Protein 1N3L (pdb70)

B-factor: mean 30.79, std 14.68, range [14.12, 102.61]

CATH classification: 3.40.50.620 (+1 more: 1.10.240.10)

Nearest PDB structures (foldseek):
  1n3l-assembly1_A-2  TM=1.003E+00  e=4.420E-60  Homo sapiens
  5thl-assembly1_A-2  TM=1.001E+00  e=3.639E-56  Homo sapiens
  4q93-assembly1_A-2  TM=9.976E-01  e=4.440E-55  Homo sapiens
  7rou-assembly1_A-2  TM=9.726E-01  e=2.120E-54  Homo sapiens
  2dlc-assembly1_X-2  TM=9.025E-01  e=1.027E-38  Saccharomyces cerevisiae

Structure (mmCIF, N/CA/C/O backbone):
data_1N3L
#
_entry.id   1N3L
#
_cell.length_a   74.595
_cell.length_b   162.392
_cell.length_c   35.603
_cell.angle_alpha   90.00
_cell.angle_beta   90.00
_cell.angle_gamma   90.00
#
_symmetry.space_group_name_H-M   'P 21 21 2'
#
loop_
_entity.id
_entity.type
_entity.pdbx_description
1 polymer 'tyrosyl-tRNA synthetase'
2 non-polymer 'SULFATE ION'
3 non-polymer GLYCEROL
4 water water
#
loop_
_atom_site.group_PDB
_atom_site.id
_atom_site.type_symbol
_atom_site.label_atom_id
_atom_site.label_alt_id
_atom_site.label_comp_id
_atom_site.label_asym_id
_atom_site.label_entity_id
_atom_si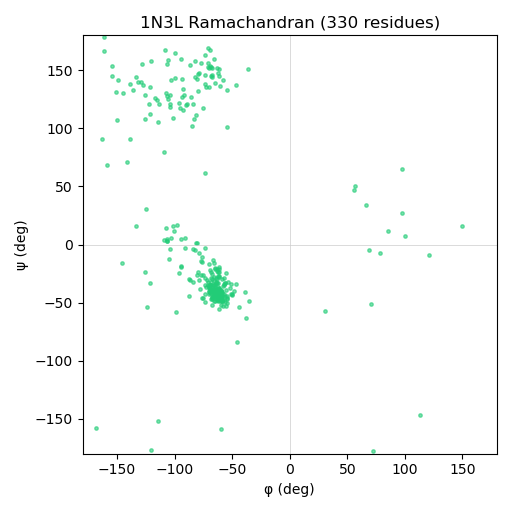te.label_seq_id
_atom_site.pdbx_PDB_ins_code
_atom_site.Cartn_x
_atom_site.Cartn_y
_atom_site.Cartn_z
_atom_site.occupancy
_atom_site.B_iso_or_equiv
_atom_site.auth_seq_id
_atom_site.auth_comp_id
_atom_site.auth_asym_id
_atom_site.auth_atom_id
_atom_site.pdbx_PDB_model_num
ATOM 1 N N . ALA A 1 4 ? 68.858 44.330 10.891 0.00 66.64 4 ALA A N 1
ATOM 2 C CA . ALA A 1 4 ? 68.295 43.735 12.096 1.00 65.96 4 ALA A CA 1
ATOM 3 C C . ALA A 1 4 ? 67.538 42.443 11.771 1.00 62.64 4 ALA A C 1
ATOM 4 O O . ALA A 1 4 ? 67.176 42.260 10.596 1.00 77.92 4 ALA A O 1
ATOM 6 N N . PRO A 1 5 ? 67.309 41.593 12.766 1.00 56.82 5 PRO A N 1
ATOM 7 C CA . PRO A 1 5 ? 67.685 41.872 14.148 1.00 49.61 5 PRO A CA 1
ATOM 8 C C . PRO A 1 5 ? 69.165 41.634 14.460 1.00 39.40 5 PRO A C 1
ATOM 9 O O . PRO A 1 5 ? 69.849 40.773 13.916 1.00 36.63 5 PRO A O 1
ATOM 13 N N . SER A 1 6 ? 69.610 42.490 15.364 1.00 31.06 6 SER A N 1
ATOM 14 C CA . SER A 1 6 ? 71.002 42.413 15.794 1.00 26.63 6 SER A CA 1
ATOM 15 C C . SER A 1 6 ? 71.327 41.211 16.654 1.00 22.79 6 SER A C 1
ATOM 16 O O . SER A 1 6 ? 70.420 40.497 17.091 1.00 23.47 6 SER A O 1
ATOM 19 N N . PRO A 1 7 ? 72.608 40.953 16.906 1.00 22.86 7 PRO A N 1
ATOM 20 C CA . PRO A 1 7 ? 72.974 39.831 17.799 1.00 21.01 7 PRO A CA 1
ATOM 21 C C . PRO A 1 7 ? 72.351 39.972 19.173 1.00 19.47 7 PRO A C 1
ATOM 22 O O . PRO A 1 7 ? 71.942 38.979 19.773 1.00 20.25 7 PRO A O 1
ATOM 26 N N . GLU A 1 8 ? 72.219 41.184 19.707 1.00 20.36 8 GLU A N 1
ATOM 27 C CA . GLU A 1 8 ? 71.606 41.426 21.035 1.00 21.09 8 GLU A CA 1
ATOM 28 C C . GLU A 1 8 ? 70.109 41.110 20.981 1.00 20.05 8 GLU A C 1
ATOM 29 O O . GLU A 1 8 ? 69.575 40.491 21.923 1.00 21.00 8 GLU A O 1
ATOM 35 N N . GLU A 1 9 ? 69.443 41.515 19.916 1.00 21.98 9 GLU A N 1
ATOM 36 C CA . GLU A 1 9 ? 68.030 41.168 19.746 1.00 21.90 9 GLU A CA 1
ATOM 37 C C . GLU A 1 9 ? 67.835 39.686 19.592 1.00 20.62 9 GLU A C 1
ATOM 38 O O . GLU A 1 9 ? 66.879 39.103 20.187 1.00 21.84 9 GLU A O 1
ATOM 44 N N . LYS A 1 10 ? 68.671 38.994 18.803 1.00 19.77 10 LYS A N 1
ATOM 45 C CA . LYS A 1 10 ? 68.556 37.538 18.717 1.00 19.66 10 LYS A CA 1
ATOM 46 C C . LYS A 1 10 ? 68.769 36.893 20.099 1.00 18.34 10 LYS A C 1
ATOM 47 O O . LYS A 1 10 ? 68.021 35.984 20.433 1.00 17.64 10 LYS A O 1
ATOM 53 N N . LEU A 1 11 ? 69.760 37.340 20.842 1.00 18.09 11 LEU A N 1
ATOM 54 C CA . LEU A 1 11 ? 70.034 36.762 22.145 1.00 17.83 11 LEU A CA 1
ATOM 55 C C . LEU A 1 11 ? 68.820 36.943 23.055 1.00 16.99 11 LEU A C 1
ATOM 56 O O . LEU A 1 11 ? 68.460 35.994 23.766 1.00 17.44 11 LEU A O 1
ATOM 61 N N . HIS A 1 12 ? 68.208 38.110 22.995 1.00 18.02 12 HIS A N 1
ATOM 62 C CA . HIS A 1 12 ? 67.032 38.313 23.837 1.00 18.69 12 HIS A CA 1
ATOM 63 C C . HIS A 1 12 ? 65.893 37.403 23.463 1.00 17.54 12 HIS A C 1
ATOM 64 O O . HIS A 1 12 ? 65.242 36.805 24.331 1.00 18.28 12 HIS A O 1
ATOM 71 N N . LEU A 1 13 ? 65.599 37.240 22.162 1.00 18.09 13 LEU A N 1
ATOM 72 C CA . LEU A 1 13 ? 64.524 36.356 21.759 1.00 17.54 13 LEU A CA 1
ATOM 73 C C . LEU A 1 13 ? 64.866 34.913 22.125 1.00 17.03 13 LEU A C 1
ATOM 74 O O . LEU A 1 13 ? 63.975 34.155 22.586 1.00 17.74 13 LEU A O 1
ATOM 79 N N . ILE A 1 14 ? 66.083 34.452 21.927 1.00 16.62 14 ILE A N 1
ATOM 80 C CA . ILE A 1 14 ? 66.482 33.068 22.226 1.00 16.26 14 ILE A CA 1
ATOM 81 C C . ILE A 1 14 ? 66.346 32.805 23.707 1.00 16.55 14 ILE A C 1
ATOM 82 O O . ILE A 1 14 ? 65.834 31.741 24.099 1.00 17.68 14 ILE A O 1
ATOM 87 N N . THR A 1 15 ? 66.740 33.767 24.550 1.00 16.1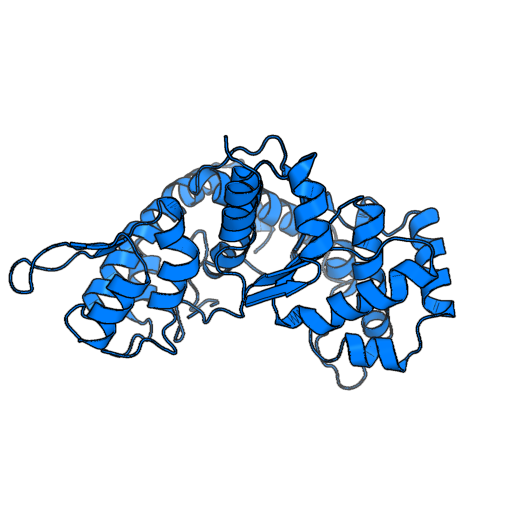0 15 THR A N 1
ATOM 88 C CA . THR A 1 15 ? 66.847 33.447 25.962 1.00 16.53 15 THR A CA 1
ATOM 89 C C . THR A 1 15 ? 65.730 33.979 26.855 1.00 16.05 15 THR A C 1
ATOM 90 O O . THR A 1 15 ? 65.684 33.616 28.042 1.00 16.81 15 THR A O 1
ATOM 94 N N . ARG A 1 16 ? 64.792 34.762 26.287 1.00 16.59 16 ARG A N 1
ATOM 95 C CA . ARG A 1 16 ? 63.704 35.289 27.135 1.00 16.55 16 ARG A CA 1
ATOM 96 C C . ARG A 1 16 ? 62.912 34.101 27.717 1.00 15.72 16 ARG A C 1
ATOM 97 O O . ARG A 1 16 ? 62.672 33.091 27.052 1.00 16.44 16 ARG A O 1
ATOM 105 N N . ASN A 1 17 ? 62.452 34.288 28.951 1.00 16.75 17 ASN A N 1
ATOM 106 C CA . ASN A 1 17 ? 61.647 33.349 29.711 1.00 16.53 17 ASN A CA 1
ATOM 107 C C . ASN A 1 17 ? 62.382 32.075 30.145 1.00 16.65 17 ASN A C 1
ATOM 108 O O . ASN A 1 17 ? 61.776 31.278 30.878 1.00 19.07 17 ASN A O 1
ATOM 113 N N . LEU A 1 18 ? 63.629 31.859 29.736 1.00 15.85 18 LEU A N 1
ATOM 114 C CA . LEU A 1 18 ? 64.339 30.657 30.209 1.00 15.32 18 LEU A CA 1
ATOM 115 C C . LEU A 1 18 ? 64.659 30.784 31.685 1.00 14.75 18 LEU A C 1
ATOM 116 O O . LEU A 1 18 ? 64.854 31.869 32.249 1.00 17.26 18 LEU A O 1
ATOM 121 N N . GLN A 1 19 ? 64.747 29.640 32.377 1.00 15.70 19 GLN A N 1
ATOM 122 C CA . GLN A 1 19 ? 65.242 29.642 33.742 1.00 15.35 19 GLN A CA 1
ATOM 123 C C . GLN A 1 19 ? 66.750 29.745 33.786 1.00 16.92 19 GLN A C 1
ATOM 124 O O . GLN A 1 19 ? 67.291 30.416 34.672 1.00 17.42 19 GLN A O 1
ATOM 130 N N . GLU A 1 20 ? 67.494 29.092 32.867 1.00 15.90 20 GLU A N 1
ATOM 131 C CA . GLU A 1 20 ? 68.929 29.112 32.911 1.00 15.60 20 GLU A CA 1
ATOM 132 C C . GLU A 1 20 ? 69.527 28.882 31.547 1.00 15.44 20 GLU A C 1
ATOM 133 O O . GLU A 1 20 ? 69.005 28.140 30.727 1.00 17.17 20 GLU A O 1
ATOM 139 N N . VAL A 1 21 ? 70.656 29.574 31.339 1.00 15.84 21 VAL A N 1
ATOM 140 C CA . VAL A 1 21 ? 71.478 29.433 30.158 1.00 15.38 21 VAL A CA 1
ATOM 141 C C . VAL A 1 21 ? 72.843 28.908 30.582 1.00 15.26 21 VAL A C 1
ATOM 142 O O . VAL A 1 21 ? 73.505 29.553 31.433 1.00 17.16 21 VAL A O 1
ATOM 146 N N . LEU A 1 22 ? 73.343 27.841 30.032 1.00 15.80 22 LEU A N 1
ATOM 147 C CA . LEU A 1 22 ? 74.712 27.350 30.138 1.00 16.30 22 LEU A CA 1
ATOM 148 C C . LEU A 1 22 ? 75.419 27.619 28.811 1.00 15.40 22 LEU A C 1
ATOM 149 O O . LEU A 1 22 ? 74.871 27.260 27.741 1.00 16.91 22 LEU A O 1
ATOM 154 N N . GLY A 1 23 ? 76.577 28.266 28.822 1.00 16.12 23 GLY A N 1
ATOM 155 C CA . GLY A 1 23 ? 77.310 28.527 27.608 1.00 16.43 23 GLY A CA 1
ATOM 156 C C . GLY A 1 23 ? 77.119 29.898 27.016 1.00 16.83 23 GLY A C 1
ATOM 157 O O . GLY A 1 23 ? 77.283 30.075 25.803 1.00 17.21 23 GLY A O 1
ATOM 158 N N . GLU A 1 24 ? 76.789 30.934 27.828 1.00 17.49 24 GLU A N 1
ATOM 159 C CA . GLU A 1 24 ? 76.646 32.275 27.278 1.00 17.71 24 GLU A CA 1
ATOM 160 C C . GLU A 1 24 ? 77.820 32.785 26.441 1.00 17.35 24 GLU A C 1
ATOM 161 O O . GLU A 1 24 ? 77.644 33.436 25.420 1.00 17.66 24 GLU A O 1
ATOM 167 N N . GLU A 1 25 ? 79.064 32.418 26.883 1.00 17.63 25 GLU A N 1
ATOM 168 C CA . GLU A 1 25 ? 80.211 32.912 26.111 1.00 18.97 25 GLU A CA 1
ATOM 169 C C . GLU A 1 25 ? 80.162 32.411 24.673 1.00 18.13 25 GLU A C 1
ATOM 170 O O . GLU A 1 25 ? 80.289 33.225 23.749 1.00 18.28 25 GLU A O 1
ATOM 176 N N . LYS A 1 26 ? 79.952 31.124 24.464 1.00 17.27 26 LYS A N 1
ATOM 177 C CA . LYS A 1 26 ? 79.934 30.563 23.107 1.00 16.14 26 LYS A CA 1
ATOM 178 C C . LYS A 1 26 ? 78.708 31.042 22.344 1.00 16.35 26 LYS A C 1
ATOM 179 O O . LYS A 1 26 ? 78.771 31.342 21.152 1.00 17.76 26 LYS A O 1
ATOM 185 N N . LEU A 1 27 ? 77.556 31.158 23.047 1.00 16.88 27 LEU A N 1
ATOM 186 C CA . LEU A 1 27 ? 76.341 31.645 22.424 1.00 17.07 27 LEU A CA 1
ATOM 187 C C . LEU A 1 27 ? 76.571 33.029 21.820 1.00 16.49 27 LEU A C 1
ATOM 188 O O . LEU A 1 27 ? 76.228 33.267 20.668 1.00 16.83 27 LEU A O 1
ATOM 193 N N . LYS A 1 28 ? 77.166 33.962 22.544 1.00 16.74 28 LYS A N 1
ATOM 194 C CA . LYS A 1 28 ? 77.469 35.310 22.020 1.00 18.06 28 LYS A CA 1
ATOM 195 C C . LYS A 1 28 ? 78.505 35.238 20.907 1.00 18.14 28 LYS A C 1
ATOM 196 O O . LYS A 1 28 ? 78.336 35.981 19.897 1.00 19.34 28 LYS A O 1
ATOM 202 N N . GLU A 1 29 ? 79.510 34.382 20.981 1.00 17.72 29 GLU A N 1
ATOM 203 C CA . GLU A 1 29 ? 80.491 34.285 19.904 1.00 18.73 29 GLU A CA 1
ATOM 204 C C . GLU A 1 29 ? 79.797 33.850 18.618 1.00 17.86 29 GLU A C 1
ATOM 205 O O . GLU A 1 29 ? 80.067 34.378 17.521 1.00 20.67 29 GLU A O 1
ATOM 211 N N . ILE A 1 30 ? 78.889 32.876 18.712 1.00 16.85 30 ILE A N 1
ATOM 212 C CA . ILE A 1 30 ? 78.186 32.415 17.488 1.00 17.22 30 ILE A CA 1
ATOM 213 C C . ILE A 1 30 ? 77.316 33.510 16.898 1.00 17.08 30 ILE A C 1
ATOM 214 O O . ILE A 1 30 ? 77.307 33.772 15.690 1.00 18.28 30 ILE A O 1
ATOM 219 N N . LEU A 1 31 ? 76.546 34.227 17.726 1.00 17.64 31 LEU A N 1
ATOM 220 C CA . LEU A 1 31 ? 75.582 35.190 17.232 1.00 17.97 31 LEU A CA 1
ATOM 221 C C . LEU A 1 31 ? 76.270 36.411 16.632 1.00 18.73 31 LEU A C 1
ATOM 222 O O . LEU A 1 31 ? 75.542 37.105 15.867 1.00 22.01 31 LEU A O 1
ATOM 227 N N . LYS A 1 32 ? 77.559 36.641 16.922 1.00 19.49 32 LYS A N 1
ATOM 228 C CA . LYS A 1 32 ? 78.338 37.727 16.250 1.00 22.77 32 LYS A CA 1
ATOM 229 C C . LYS A 1 32 ? 78.551 37.352 14.785 1.00 20.21 32 LYS A C 1
ATOM 230 O O . LYS A 1 32 ? 78.850 38.229 13.976 1.00 25.07 32 LYS A O 1
ATOM 236 N N . GLU A 1 33 ? 78.466 36.080 14.399 1.00 19.29 33 GLU A N 1
ATOM 237 C CA . GLU A 1 33 ? 78.875 35.655 13.067 1.00 18.87 33 GLU A CA 1
ATOM 238 C C . GLU A 1 33 ? 77.805 34.994 12.253 1.00 18.32 33 GLU A C 1
ATOM 239 O O . GLU A 1 33 ? 77.805 35.100 11.022 1.00 18.91 33 GLU A O 1
ATOM 245 N N . ARG A 1 34 ? 76.872 34.245 12.850 1.00 17.67 34 ARG A N 1
ATOM 246 C CA . ARG A 1 34 ? 76.029 33.336 12.055 1.00 17.99 34 ARG A CA 1
ATOM 247 C C . ARG A 1 34 ? 74.802 32.967 12.859 1.00 18.59 34 ARG A C 1
ATOM 248 O O . ARG A 1 34 ? 74.633 33.363 14.022 1.00 19.53 34 ARG A O 1
ATOM 256 N N . GLU A 1 35 ? 73.912 32.170 12.275 1.00 19.06 35 GLU A N 1
ATOM 257 C CA . GLU A 1 35 ? 72.735 31.697 12.973 1.00 18.91 35 GLU A CA 1
ATOM 258 C C . GLU A 1 35 ? 73.072 30.508 13.878 1.00 17.19 35 GLU A C 1
ATOM 259 O O . GLU A 1 35 ? 73.914 29.687 13.599 1.00 20.11 35 GLU A O 1
ATOM 265 N N . LEU A 1 36 ? 72.410 30.503 15.037 1.00 18.16 36 LEU A N 1
ATOM 266 C CA . LEU A 1 36 ? 72.515 29.411 15.988 1.00 17.44 36 LEU A CA 1
ATOM 267 C C . LEU A 1 36 ? 71.764 28.179 15.492 1.00 15.74 36 LEU A C 1
ATOM 268 O O . LEU A 1 36 ? 70.662 28.304 14.952 1.00 18.36 36 LEU A O 1
ATOM 273 N N . LYS A 1 37 ? 72.394 27.012 15.686 1.00 16.23 37 LYS A N 1
ATOM 274 C CA . LYS A 1 37 ? 71.750 25.716 15.373 1.00 16.88 37 LYS A CA 1
ATOM 275 C C . LYS A 1 37 ? 71.371 25.081 16.716 1.00 15.81 37 LYS A C 1
ATOM 276 O O . LYS A 1 37 ? 72.216 24.901 17.597 1.00 15.88 37 LYS A O 1
ATOM 282 N N . ILE A 1 38 ? 70.084 24.739 16.844 1.00 15.64 38 ILE A N 1
ATOM 283 C CA . ILE A 1 38 ? 69.560 24.229 18.140 1.00 15.91 38 ILE A CA 1
ATOM 284 C C . ILE A 1 38 ? 68.715 22.995 17.927 1.00 15.36 38 ILE A C 1
ATOM 285 O O . ILE A 1 38 ? 67.998 22.938 16.908 1.00 17.46 38 ILE A O 1
ATOM 294 N N . TYR A 1 39 ? 68.768 22.031 18.846 1.00 16.22 39 TYR A N 1
ATOM 295 C CA . TYR A 1 39 ? 67.754 20.979 18.786 1.00 17.19 39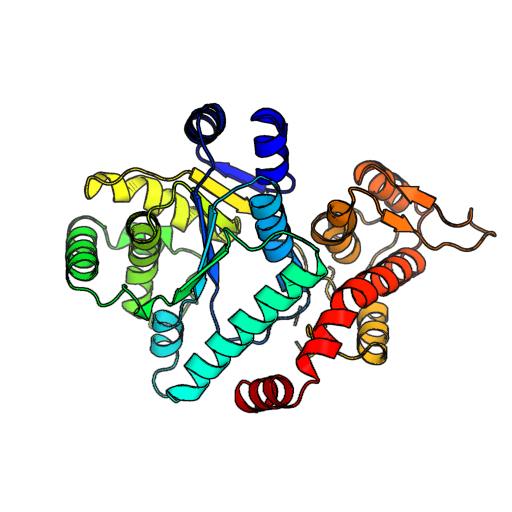 TYR A CA 1
ATOM 296 C C . TYR A 1 39 ? 66.945 20.913 20.068 1.00 16.08 39 TYR A C 1
ATOM 297 O O . TYR A 1 39 ? 67.413 21.289 21.169 1.00 16.09 39 TYR A O 1
ATOM 306 N N . TRP A 1 40 ? 65.754 20.337 19.892 1.00 15.85 40 TRP A N 1
ATOM 307 C CA . TRP A 1 40 ? 64.906 20.001 21.018 1.00 15.13 40 TRP A CA 1
ATOM 308 C C . TRP A 1 40 ? 64.330 18.594 20.811 1.00 15.02 40 TRP A C 1
ATOM 309 O O . TRP A 1 40 ? 63.889 18.316 19.671 1.00 16.46 40 TRP A O 1
ATOM 320 N N . GLY A 1 41 ? 64.386 17.745 21.835 1.00 15.91 41 GLY A N 1
ATOM 321 C CA . GLY A 1 41 ? 63.836 16.379 21.701 1.00 17.28 41 GLY A CA 1
ATOM 322 C C . GLY A 1 41 ? 62.473 16.306 22.312 1.00 16.86 41 GLY A C 1
ATOM 323 O O . GLY A 1 41 ? 62.179 16.887 23.369 1.00 18.94 41 GLY A O 1
ATOM 324 N N . THR A 1 42 ? 61.599 15.514 21.667 1.00 17.34 42 THR A N 1
ATOM 325 C CA . THR A 1 42 ? 60.280 15.204 22.228 1.00 17.88 42 THR A CA 1
ATOM 326 C C . THR A 1 42 ? 60.079 13.703 22.196 1.00 19.69 42 THR A C 1
ATOM 327 O O . THR A 1 42 ? 60.392 13.023 21.239 1.00 19.35 42 THR A O 1
ATOM 331 N N . ALA A 1 43 ? 59.487 13.190 23.252 1.00 25.46 43 ALA A N 1
ATOM 332 C CA . ALA A 1 43 ? 58.841 11.882 23.224 1.00 27.29 43 ALA A CA 1
ATOM 333 C C . ALA A 1 43 ? 57.623 11.926 22.281 1.00 30.88 43 ALA A C 1
ATOM 334 O O . ALA A 1 43 ? 57.026 13.001 21.954 1.00 27.99 43 ALA A O 1
ATOM 336 N N . THR A 1 44 ? 57.223 10.724 21.856 1.00 31.64 44 THR A N 1
ATOM 337 C CA . THR A 1 44 ? 56.028 10.623 20.995 1.00 30.12 44 THR A CA 1
ATOM 338 C C . THR A 1 44 ? 54.991 9.684 21.571 1.00 32.28 44 THR A C 1
ATOM 339 O O . THR A 1 44 ? 54.237 9.107 20.785 1.00 38.98 44 THR A O 1
ATOM 343 N N . THR A 1 45 ? 54.932 9.582 22.908 1.00 37.20 45 THR A N 1
ATOM 344 C CA . THR A 1 45 ? 53.973 8.594 23.451 1.00 40.39 45 THR A CA 1
ATOM 345 C C . THR A 1 45 ? 52.668 9.210 23.895 1.00 43.32 45 THR A C 1
ATOM 346 O O . THR A 1 45 ? 51.596 8.847 23.398 1.00 51.60 45 THR A O 1
ATOM 350 N N . GLY A 1 46 ? 52.595 10.154 24.811 1.00 45.11 46 GLY A N 1
ATOM 351 C CA . GLY A 1 46 ? 51.327 10.660 25.282 1.00 45.57 46 GLY A CA 1
ATOM 352 C C . GLY A 1 46 ? 50.468 11.281 24.187 1.00 44.32 46 GLY A C 1
ATOM 353 O O . GLY A 1 46 ? 50.624 10.912 23.027 1.00 38.94 46 GLY A O 1
ATOM 354 N N . LYS A 1 47 ? 49.540 12.125 24.528 1.00 43.08 47 LYS A N 1
ATOM 355 C CA . LYS A 1 47 ? 48.616 12.916 23.737 1.00 35.60 47 LYS A CA 1
ATOM 356 C C . LYS A 1 47 ? 48.767 14.365 24.159 1.00 30.10 47 LYS A C 1
ATOM 357 O O . LYS A 1 47 ? 48.456 14.739 25.280 1.00 29.91 47 LYS A O 1
ATOM 363 N N . PRO A 1 48 ? 49.357 15.222 23.333 1.00 28.37 48 PRO A N 1
ATOM 364 C CA . PRO A 1 48 ? 49.711 16.539 23.875 1.00 25.67 48 PRO A CA 1
ATOM 365 C C . PRO A 1 48 ? 48.492 17.381 24.196 1.00 22.47 48 PRO A C 1
ATOM 366 O O . PRO A 1 48 ? 47.442 17.381 23.551 1.00 25.57 48 PRO A O 1
ATOM 370 N N . HIS A 1 49 ? 48.705 18.122 25.268 1.00 20.22 49 HIS A N 1
ATOM 371 C CA . HIS A 1 49 ? 47.675 19.038 25.784 1.00 19.73 49 HIS A CA 1
ATOM 372 C C . HIS A 1 49 ? 48.269 20.437 25.773 1.00 18.69 49 HIS A C 1
ATOM 373 O O . HIS A 1 49 ? 49.369 20.661 25.235 1.00 18.92 49 HIS A O 1
ATOM 380 N N . VAL A 1 50 ? 47.525 21.438 26.274 1.00 18.90 50 VAL A N 1
ATOM 381 C CA . VAL A 1 50 ? 47.964 22.823 26.015 1.00 18.88 50 VAL A CA 1
ATOM 382 C C . VAL A 1 50 ? 49.287 23.168 26.662 1.00 17.36 50 VAL A C 1
ATOM 383 O O . VAL A 1 50 ? 49.942 24.115 26.166 1.00 17.06 50 VAL A O 1
ATOM 387 N N . ALA A 1 51 ? 49.741 22.429 27.687 1.00 17.51 51 ALA A N 1
ATOM 388 C CA . ALA A 1 51 ? 51.085 22.658 28.195 1.00 18.33 51 ALA A CA 1
ATOM 389 C C . ALA A 1 51 ? 52.152 22.553 27.146 1.00 16.17 51 ALA A C 1
ATOM 390 O O . ALA A 1 51 ? 53.242 23.088 27.337 1.00 18.29 51 ALA A O 1
ATOM 392 N N . TYR A 1 52 ? 51.897 21.820 26.058 1.00 16.05 52 TYR A N 1
ATOM 393 C CA . TYR A 1 52 ? 52.916 21.646 25.019 1.00 17.00 52 TYR A CA 1
ATOM 394 C C . TYR A 1 52 ? 53.239 22.983 24.355 1.00 16.67 52 TYR A C 1
ATOM 395 O O . TYR A 1 52 ? 54.258 23.134 23.704 1.00 17.17 52 TYR A O 1
ATOM 404 N N . PHE A 1 53 ? 52.310 23.983 24.452 1.00 15.45 53 PHE A N 1
ATOM 405 C CA . PHE A 1 53 ? 52.636 25.300 23.987 1.00 16.05 53 PHE A CA 1
ATOM 406 C C . PHE A 1 53 ? 53.809 25.937 24.733 1.00 15.71 53 PHE A C 1
ATOM 407 O O . PHE A 1 53 ? 54.386 26.882 24.153 1.00 16.57 53 PHE A O 1
ATOM 415 N N . VAL A 1 54 ? 54.160 25.492 25.949 1.00 16.04 54 VAL A N 1
ATOM 416 C CA . VAL A 1 54 ? 55.309 26.144 26.631 1.00 17.02 54 VAL A CA 1
ATOM 417 C C . VAL A 1 54 ? 56.626 25.867 25.921 1.00 17.18 54 VAL A C 1
ATOM 418 O O . VAL A 1 54 ? 57.279 26.828 25.548 1.00 18.20 54 VAL A O 1
ATOM 422 N N . PRO A 1 55 ? 57.023 24.621 25.621 1.00 16.71 55 PRO A N 1
ATOM 423 C CA . PRO A 1 55 ? 58.250 24.479 24.794 1.00 17.45 55 PRO A CA 1
ATOM 424 C C . PRO A 1 55 ? 58.031 25.029 23.399 1.00 16.84 55 PRO A C 1
ATOM 425 O O . PRO A 1 55 ? 58.951 25.602 22.806 1.00 16.48 55 PRO A O 1
ATOM 429 N N . MET A 1 56 ? 56.802 24.892 22.825 1.00 16.55 56 MET A N 1
ATOM 430 C CA . MET A 1 56 ? 56.593 25.384 21.450 1.00 17.61 56 MET A CA 1
ATOM 431 C C . MET A 1 56 ? 56.778 26.868 21.343 1.00 16.17 56 MET A C 1
ATOM 432 O O . MET A 1 56 ? 57.202 27.351 20.268 1.00 16.54 56 MET A O 1
ATOM 437 N N . SER A 1 57 ? 56.494 27.615 22.410 1.00 15.79 57 SER A N 1
ATOM 438 C CA . SER A 1 57 ? 56.698 29.066 22.361 1.00 16.87 57 SER A CA 1
ATOM 439 C C . SER A 1 57 ? 58.172 29.425 22.243 1.00 16.09 57 SER A C 1
ATOM 440 O O . SER A 1 57 ? 58.542 30.398 21.598 1.00 16.26 57 SER A O 1
ATOM 443 N N . LYS A 1 58 ? 59.048 28.627 22.888 1.00 15.04 58 LYS A N 1
ATOM 444 C CA . LYS A 1 58 ? 60.498 28.853 22.706 1.00 15.42 58 LYS A CA 1
ATOM 445 C C . LYS A 1 58 ? 60.963 28.406 21.342 1.00 15.15 58 LYS A C 1
ATOM 446 O O . LYS A 1 58 ? 61.771 29.124 20.765 1.00 15.63 58 LYS A O 1
ATOM 452 N N . ILE A 1 59 ? 60.401 27.296 20.806 1.00 15.40 59 ILE A N 1
ATOM 453 C CA . ILE A 1 59 ? 60.778 26.891 19.442 1.00 16.02 59 ILE A CA 1
ATOM 454 C C . ILE A 1 59 ? 60.404 28.018 18.504 1.00 15.75 59 ILE A C 1
ATOM 455 O O . ILE A 1 59 ? 61.157 28.385 17.589 1.00 17.01 59 ILE A O 1
ATOM 460 N N . ALA A 1 60 ? 59.223 28.655 18.717 1.00 15.56 60 ALA A N 1
ATOM 461 C CA . ALA A 1 60 ? 58.814 29.775 17.860 1.00 16.43 60 ALA A CA 1
ATOM 462 C C . ALA A 1 60 ? 59.791 30.943 17.998 1.00 16.50 60 ALA A C 1
ATOM 463 O O . ALA A 1 60 ? 60.187 31.544 16.986 1.00 16.67 60 ALA A O 1
ATOM 465 N N . ASP A 1 61 ? 60.216 31.264 19.212 1.00 15.94 61 ASP A N 1
ATOM 466 C CA . ASP A 1 61 ? 61.231 32.309 19.405 1.00 16.59 61 ASP A CA 1
ATOM 467 C C . ASP A 1 61 ? 62.512 32.020 18.662 1.00 16.09 61 ASP A C 1
ATOM 468 O O . ASP A 1 61 ? 63.114 32.940 18.046 1.00 17.63 61 ASP A O 1
ATOM 473 N N . PHE A 1 62 ? 62.964 30.756 18.738 1.00 15.03 62 PHE A N 1
ATOM 474 C CA . PHE A 1 62 ? 64.215 30.425 18.044 1.00 15.55 62 PHE A CA 1
ATOM 475 C C . PHE A 1 62 ? 64.054 30.646 16.543 1.00 14.99 62 PHE A C 1
ATOM 476 O O . PHE A 1 62 ? 64.949 31.178 15.882 1.00 16.01 62 PHE A O 1
ATOM 484 N N . LEU A 1 63 ? 62.914 30.201 15.984 1.00 15.29 63 LEU A N 1
ATOM 485 C CA . LEU A 1 63 ? 62.695 30.373 14.544 1.00 15.99 63 LEU A CA 1
ATOM 486 C C . LEU A 1 63 ? 62.601 31.826 14.162 1.00 16.90 63 LEU A C 1
ATOM 487 O O . LEU A 1 63 ? 63.183 32.261 13.160 1.00 18.51 63 LEU A O 1
ATOM 492 N N . LYS A 1 64 ? 61.959 32.641 14.977 1.00 17.90 64 LYS A N 1
ATOM 493 C CA . LYS A 1 64 ? 61.825 34.062 14.700 1.00 20.13 64 LYS A CA 1
ATOM 494 C C . LYS A 1 64 ? 63.179 34.791 14.772 1.00 19.60 64 LYS A C 1
ATOM 495 O O . LYS A 1 64 ? 63.400 35.750 14.061 1.00 23.01 64 LYS A O 1
ATOM 501 N N . ALA A 1 65 ? 64.076 34.271 15.620 1.00 19.20 65 ALA A N 1
ATOM 502 C CA . ALA A 1 65 ? 65.440 34.812 15.723 1.00 19.71 65 ALA A CA 1
ATOM 503 C C . ALA A 1 65 ? 66.313 34.393 14.554 1.00 20.76 65 ALA A C 1
ATOM 504 O O . ALA A 1 65 ? 67.437 34.873 14.441 1.00 28.13 65 ALA A O 1
ATOM 506 N N . GLY A 1 66 ? 65.907 33.472 13.719 1.00 18.86 66 GLY A N 1
ATOM 507 C CA . GLY A 1 66 ? 66.689 33.070 12.556 1.00 19.53 66 GLY A CA 1
ATOM 508 C C . GLY A 1 66 ? 67.441 31.789 12.798 1.00 17.68 66 GLY A C 1
ATOM 509 O O . GLY A 1 66 ? 68.228 31.387 11.947 1.00 18.73 66 GLY A O 1
ATOM 510 N N . CYS A 1 67 ? 67.206 31.109 13.934 1.00 16.20 67 CYS A N 1
ATOM 511 C CA . CYS A 1 67 ? 67.936 29.888 14.197 1.00 17.15 67 CYS A CA 1
ATOM 512 C C . CYS A 1 67 ? 67.511 28.750 13.289 1.00 17.17 67 CYS A C 1
ATOM 513 O O . CYS A 1 67 ? 66.393 28.720 12.771 1.00 17.92 67 CYS A O 1
ATOM 516 N N . GLU A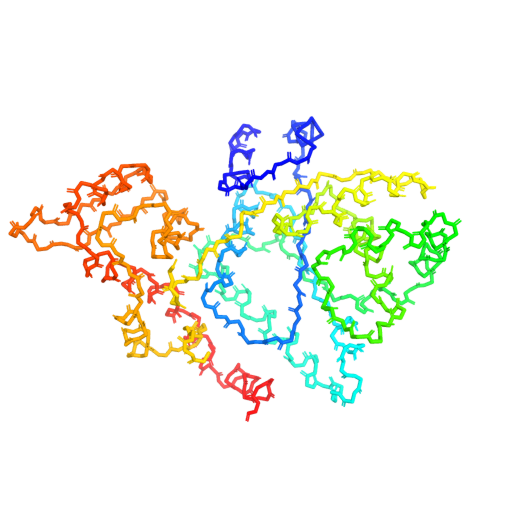 1 68 ? 68.445 27.821 13.146 1.00 17.33 68 GLU A N 1
ATOM 517 C CA . GLU A 1 68 ? 68.121 26.564 12.512 1.00 17.84 68 GLU A CA 1
ATOM 518 C C . GLU A 1 68 ? 67.668 25.628 13.623 1.00 16.81 68 GLU A C 1
ATOM 519 O O . GLU A 1 68 ? 68.454 25.399 14.548 1.00 20.11 68 GLU A O 1
ATOM 525 N N . VAL A 1 69 ? 66.456 25.117 13.594 1.00 16.88 69 VAL A N 1
ATOM 526 C CA . VAL A 1 69 ? 65.893 24.321 14.686 1.00 16.66 69 VAL A CA 1
ATOM 527 C C . VAL A 1 69 ? 65.635 22.909 14.224 1.00 15.98 69 VAL A C 1
ATOM 528 O O . VAL A 1 69 ? 64.886 22.717 13.243 1.00 17.65 69 VAL A O 1
ATOM 532 N N . THR A 1 70 ? 66.185 21.947 14.910 1.00 15.66 70 THR A N 1
ATOM 533 C CA . THR A 1 70 ? 65.856 20.541 14.659 1.00 15.88 70 THR A CA 1
ATOM 534 C C . THR A 1 70 ? 64.999 20.036 15.815 1.00 15.88 70 THR A C 1
ATOM 535 O O . THR A 1 70 ? 65.361 20.178 16.967 1.00 19.37 70 THR A O 1
ATOM 539 N N . ILE A 1 71 ? 63.868 19.390 15.499 1.00 16.75 71 ILE A N 1
ATOM 540 C CA . ILE A 1 71 ? 63.071 18.666 16.483 1.00 16.59 71 ILE A CA 1
ATOM 541 C C . ILE A 1 71 ? 63.322 17.180 16.279 1.00 15.42 71 ILE A C 1
ATOM 542 O O . ILE A 1 71 ? 63.119 16.678 15.176 1.00 17.50 71 ILE A O 1
ATOM 547 N N . LEU A 1 72 ? 63.817 16.564 17.335 1.00 16.26 72 LEU A N 1
ATOM 548 C CA . LEU A 1 72 ? 64.114 15.136 17.347 1.00 16.72 72 LEU A CA 1
ATOM 549 C C . LEU A 1 72 ? 62.934 14.354 17.947 1.00 16.40 72 LEU A C 1
ATOM 550 O O . LEU A 1 72 ? 62.588 14.607 19.084 1.00 19.69 72 LEU A O 1
ATOM 555 N N . PHE A 1 73 ? 62.312 13.477 17.168 1.00 16.85 73 PHE A N 1
ATOM 556 C CA . PHE A 1 73 ? 61.181 12.653 17.650 1.00 17.57 73 PHE A CA 1
ATOM 557 C C . PHE A 1 73 ? 61.809 11.375 18.141 1.00 18.49 73 PHE A C 1
ATOM 558 O O . PHE A 1 73 ? 62.407 10.646 17.319 1.00 20.36 73 PHE A O 1
ATOM 566 N N . ALA A 1 74 ? 61.719 11.081 19.429 1.00 20.47 74 ALA A N 1
ATOM 567 C CA . ALA A 1 74 ? 62.331 9.884 20.074 1.00 23.10 74 ALA A CA 1
ATOM 568 C C . ALA A 1 74 ? 61.637 8.576 19.775 1.00 24.91 74 ALA A C 1
ATOM 569 O O . ALA A 1 74 ? 61.128 7.884 20.711 1.00 28.11 74 ALA A O 1
ATOM 571 N N . ASP A 1 75 ? 61.579 8.175 18.528 1.00 26.38 75 ASP A N 1
ATOM 572 C CA . ASP A 1 75 ? 60.791 6.942 18.239 1.00 27.14 75 ASP A CA 1
ATOM 573 C C . ASP A 1 75 ? 61.441 5.662 18.672 1.00 27.36 75 ASP A C 1
ATOM 574 O O . ASP A 1 75 ? 60.700 4.670 18.947 1.00 31.64 75 ASP A O 1
ATOM 579 N N . LEU A 1 76 ? 62.774 5.643 18.698 1.00 27.36 76 LEU A N 1
ATOM 580 C CA . LEU A 1 76 ? 63.500 4.436 19.123 1.00 29.18 76 LEU A CA 1
ATOM 581 C C . LEU A 1 76 ? 63.208 4.257 20.599 1.00 29.05 76 LEU A C 1
ATOM 582 O O . LEU A 1 76 ? 62.854 3.206 21.087 1.00 30.15 76 LEU A O 1
ATOM 587 N N . HIS A 1 77 ? 63.327 5.355 21.358 1.00 28.89 77 HIS A N 1
ATOM 588 C CA . HIS A 1 77 ? 63.028 5.258 22.795 1.00 28.66 77 HIS A CA 1
ATOM 589 C C . HIS A 1 77 ? 61.591 4.820 23.010 1.00 31.61 77 HIS A C 1
ATOM 590 O O . HIS A 1 77 ? 61.193 4.086 23.890 1.00 32.48 77 HIS A O 1
ATOM 597 N N . ALA A 1 78 ? 60.656 5.354 22.219 1.00 32.84 78 ALA A N 1
ATOM 598 C CA . ALA A 1 78 ? 59.241 4.985 22.407 1.00 32.80 78 ALA A CA 1
ATOM 599 C C . ALA A 1 78 ? 59.014 3.498 22.213 1.00 34.04 78 ALA A C 1
ATOM 600 O O . ALA A 1 78 ? 58.254 2.851 22.964 1.00 37.48 78 ALA A O 1
ATOM 602 N N . TYR A 1 79 ? 59.628 2.914 21.198 1.00 31.37 79 TYR A N 1
ATOM 603 C CA . TYR A 1 79 ? 59.540 1.462 20.924 1.00 30.61 79 TYR A CA 1
ATOM 604 C C . TYR A 1 79 ? 60.138 0.642 22.053 1.00 34.06 79 TYR A C 1
ATOM 605 O O . TYR A 1 79 ? 59.533 -0.332 22.529 1.00 37.46 79 TYR A O 1
ATOM 614 N N . LEU A 1 80 ? 61.329 0.983 22.517 1.00 34.65 80 LEU A N 1
ATOM 615 C CA . LEU A 1 80 ? 61.931 0.282 23.620 1.00 34.78 80 LEU A CA 1
ATOM 616 C C . LEU A 1 80 ? 61.134 0.389 24.895 1.00 37.56 80 LEU A C 1
ATOM 617 O O . LEU A 1 80 ? 61.160 -0.624 25.622 1.00 55.66 80 LEU A O 1
ATOM 622 N N . ASP A 1 81 ? 60.430 1.443 25.234 1.00 41.40 81 ASP A N 1
ATOM 623 C CA . ASP A 1 81 ? 59.554 1.403 26.423 1.00 47.42 81 ASP A CA 1
ATOM 624 C C . ASP A 1 81 ? 58.216 0.746 26.182 1.00 45.43 81 ASP A C 1
ATOM 625 O O . ASP A 1 81 ? 57.373 0.664 27.083 1.00 51.99 81 ASP A O 1
ATOM 630 N N . ASN A 1 82 ? 57.960 0.252 24.975 1.00 49.96 82 ASN A N 1
ATOM 631 C CA . ASN A 1 82 ? 56.746 -0.563 24.798 1.00 56.17 82 ASN A CA 1
ATOM 632 C C . ASN A 1 82 ? 56.881 -1.449 23.563 1.00 51.49 82 ASN A C 1
ATOM 633 O O . ASN A 1 82 ? 56.185 -1.196 22.576 1.00 48.97 82 ASN A O 1
ATOM 638 N N . MET A 1 83 ? 57.770 -2.431 23.633 1.00 49.91 83 MET A N 1
ATOM 639 C CA . MET A 1 83 ? 58.089 -3.270 22.481 1.00 48.77 83 MET A CA 1
ATOM 640 C C . MET A 1 83 ? 56.889 -4.061 22.005 1.00 48.92 83 MET A C 1
ATOM 641 O O . MET A 1 83 ? 56.714 -4.531 20.874 1.00 52.60 83 MET A O 1
ATOM 646 N N . LYS A 1 84 ? 55.913 -4.281 22.909 0.65 49.36 84 LYS A N 1
ATOM 647 C CA . LYS A 1 84 ? 54.755 -4.972 22.323 0.65 53.68 84 LYS A CA 1
ATOM 648 C C . LYS A 1 84 ? 53.909 -3.933 21.594 0.65 59.24 84 LYS A C 1
ATOM 649 O O . LYS A 1 84 ? 53.200 -4.265 20.646 0.65 71.88 84 LYS A O 1
ATOM 655 N N . ALA A 1 85 ? 54.030 -2.691 22.057 0.65 59.88 85 ALA A N 1
ATOM 656 C CA . ALA A 1 85 ? 53.279 -1.596 21.458 0.65 59.41 85 ALA A CA 1
ATOM 657 C C . ALA A 1 85 ? 53.564 -1.580 19.951 0.65 63.33 85 ALA A C 1
ATOM 658 O O . ALA A 1 85 ? 54.608 -1.080 19.533 0.65 65.77 85 ALA A O 1
ATOM 660 N N . PRO A 1 86 ? 52.596 -2.123 19.233 0.65 61.35 86 PRO A N 1
ATOM 661 C CA . PRO A 1 86 ? 52.656 -2.425 17.806 0.65 65.86 86 PRO A CA 1
ATOM 662 C C . PRO A 1 86 ? 53.440 -1.380 17.014 0.65 69.21 86 PRO A C 1
ATOM 663 O O . PRO A 1 86 ? 53.496 -0.206 17.397 0.65 71.30 86 PRO A O 1
ATOM 667 N N . TRP A 1 87 ? 54.041 -1.853 15.924 0.65 76.18 87 TRP A N 1
ATOM 668 C CA . TRP A 1 87 ? 54.861 -1.018 15.062 0.65 72.86 87 TRP A CA 1
ATOM 669 C C . TRP A 1 87 ? 54.206 0.330 14.751 0.65 65.38 87 TRP A C 1
ATOM 670 O O . TRP A 1 87 ? 54.517 1.314 15.426 0.65 67.43 87 TRP A O 1
ATOM 672 N N . GLU A 1 88 ? 53.339 0.338 13.761 0.65 62.45 88 GLU A N 1
ATOM 673 C CA . GLU A 1 88 ? 52.628 1.436 13.152 0.65 63.96 88 GLU A CA 1
ATOM 674 C C . GLU A 1 88 ? 52.210 2.466 14.205 0.65 58.60 88 GLU A C 1
ATOM 675 O O . GLU A 1 88 ? 52.687 3.587 14.120 0.65 61.20 88 GLU A O 1
ATOM 681 N N . LEU A 1 89 ? 51.365 2.023 15.117 0.65 56.17 89 LEU A N 1
ATOM 682 C CA . LEU A 1 89 ? 50.851 2.820 16.209 0.65 49.98 89 LEU A CA 1
ATOM 683 C C . LEU A 1 89 ? 51.911 3.743 16.794 0.65 46.75 89 LEU A C 1
ATOM 684 O O . LEU A 1 89 ? 51.640 4.904 17.099 0.65 45.07 89 LEU A O 1
ATOM 689 N N . LEU A 1 90 ? 53.144 3.264 16.938 1.00 53.55 90 LEU A N 1
ATOM 690 C CA . LEU A 1 90 ? 54.230 4.136 17.414 1.00 53.02 90 LEU A CA 1
ATOM 691 C C . LEU A 1 90 ? 54.544 5.197 16.377 1.00 51.95 90 LEU A C 1
ATOM 692 O O . LEU A 1 90 ? 54.697 6.382 16.684 1.00 49.44 90 LEU A O 1
ATOM 697 N N . GLU A 1 91 ? 54.638 4.791 15.110 1.00 53.82 91 GLU A N 1
ATOM 698 C CA . GLU A 1 91 ? 54.975 5.767 14.066 1.00 50.71 91 GLU A CA 1
ATOM 699 C C . GLU A 1 91 ? 53.744 6.576 13.671 1.00 47.87 91 GLU A C 1
ATOM 700 O O . GLU A 1 91 ? 53.911 7.711 13.196 1.00 38.59 91 GLU A O 1
ATOM 706 N N . LEU A 1 92 ? 52.519 6.062 13.871 1.00 42.74 92 LEU A N 1
ATOM 707 C CA . LEU A 1 92 ? 51.359 6.937 13.672 1.00 39.26 92 LEU A CA 1
ATOM 708 C C . LEU A 1 92 ? 51.406 8.051 14.727 1.00 34.48 92 LEU A C 1
ATOM 709 O O . LEU A 1 92 ? 51.024 9.161 14.401 1.00 32.18 92 LEU A O 1
ATOM 714 N N . ARG A 1 93 ? 51.812 7.727 15.941 1.00 33.30 93 ARG A N 1
ATOM 715 C CA . ARG A 1 93 ? 51.917 8.782 16.964 1.00 29.58 93 ARG A CA 1
ATOM 716 C C . ARG A 1 93 ? 53.038 9.767 16.649 1.00 26.91 93 ARG A C 1
ATOM 717 O O . ARG A 1 93 ? 52.883 10.959 16.908 1.00 25.86 93 ARG A O 1
ATOM 725 N N . VAL A 1 94 ? 54.136 9.299 16.066 1.00 29.14 94 VAL A N 1
ATOM 726 C CA . VAL A 1 94 ? 55.191 10.220 15.621 1.00 26.87 94 VAL A CA 1
ATOM 727 C C . VAL A 1 94 ? 54.541 11.138 14.598 1.00 25.29 94 VAL A C 1
ATOM 728 O O . VAL A 1 94 ? 54.708 12.358 14.637 1.00 24.75 94 VAL A O 1
ATOM 732 N N . SER A 1 95 ? 53.778 10.616 13.640 1.00 27.66 95 SER A N 1
ATOM 733 C CA . SER A 1 95 ? 53.169 11.388 12.591 1.00 26.06 95 SER A CA 1
ATOM 734 C C . SER A 1 95 ? 52.170 12.359 13.223 1.00 24.35 95 SER A C 1
ATOM 735 O O . SER A 1 95 ? 52.141 13.518 12.804 1.00 25.23 95 SER A O 1
ATOM 738 N N . TYR A 1 96 ? 51.366 12.005 14.196 1.00 25.54 96 TYR A N 1
ATOM 739 C CA . TYR A 1 96 ? 50.463 12.919 14.907 1.00 23.38 96 TYR A CA 1
ATOM 740 C C . TYR A 1 96 ? 51.236 14.054 15.555 1.00 21.67 96 TYR A C 1
ATOM 741 O O . TYR A 1 96 ? 50.912 15.220 15.405 1.00 21.80 96 TYR A O 1
ATOM 750 N N . TYR A 1 97 ? 52.338 13.763 16.263 1.00 21.49 97 TYR A N 1
ATOM 751 C CA . TYR A 1 97 ? 53.160 14.806 16.860 1.00 20.42 97 TYR A CA 1
ATOM 752 C C . TYR A 1 97 ? 53.75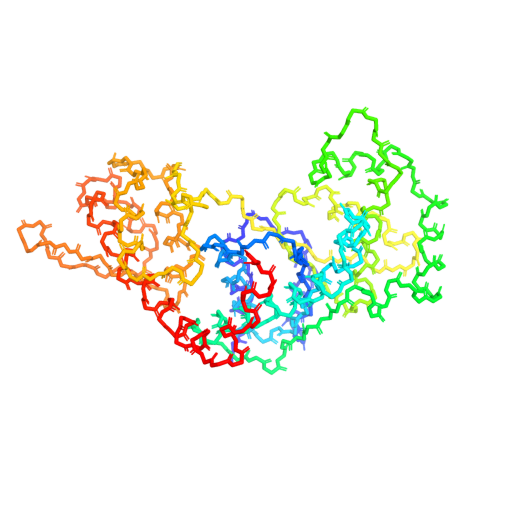2 15.722 15.798 1.00 19.88 97 TYR A C 1
ATOM 753 O O . TYR A 1 97 ? 53.741 16.926 15.999 1.00 20.25 97 TYR A O 1
ATOM 762 N N . GLU A 1 98 ? 54.258 15.193 14.666 1.00 20.20 98 GLU A N 1
ATOM 763 C CA . GLU A 1 98 ? 54.811 16.059 13.619 1.00 20.82 98 GLU A CA 1
ATOM 764 C C . GLU A 1 98 ? 53.753 17.007 13.095 1.00 19.76 98 GLU A C 1
ATOM 765 O O . GLU A 1 98 ? 53.956 18.224 12.934 1.00 20.32 98 GLU A O 1
ATOM 771 N N . ASN A 1 99 ? 52.553 16.454 12.794 1.00 21.50 99 ASN A N 1
ATOM 772 C CA . ASN A 1 99 ? 51.472 17.311 12.314 1.00 22.86 99 ASN A CA 1
ATOM 773 C C . ASN A 1 99 ? 50.957 18.300 13.337 1.00 22.27 99 ASN A C 1
ATOM 774 O O . ASN A 1 99 ? 50.691 19.469 12.970 1.00 20.50 99 ASN A O 1
ATOM 779 N N . VAL A 1 100 ? 50.844 17.947 14.603 1.00 20.70 100 VAL A N 1
ATOM 780 C CA . VAL A 1 100 ? 50.393 18.913 15.609 1.00 20.68 100 VAL A CA 1
ATOM 781 C C . VAL A 1 100 ? 51.452 19.993 15.822 1.00 18.85 100 VAL A C 1
ATOM 782 O O . VAL A 1 100 ? 51.069 21.167 15.977 1.00 18.72 100 VAL A O 1
ATOM 786 N N . ILE A 1 101 ? 52.760 19.670 15.833 1.00 18.16 101 ILE A N 1
ATOM 787 C CA . ILE A 1 101 ? 53.800 20.732 16.008 1.00 17.35 101 ILE A CA 1
ATOM 788 C C . ILE A 1 101 ? 53.756 21.690 14.842 1.00 17.25 101 ILE A C 1
ATOM 789 O O . ILE A 1 101 ? 53.775 22.912 15.063 1.00 17.42 101 ILE A O 1
ATOM 794 N N . LYS A 1 102 ? 53.641 21.161 13.617 1.00 18.46 102 LYS A N 1
ATOM 795 C CA . LYS A 1 102 ? 53.550 22.084 12.484 1.00 19.40 102 LYS A CA 1
ATOM 796 C C . LYS A 1 102 ? 52.343 23.004 12.649 1.00 19.56 102 LYS A C 1
ATOM 797 O O . LYS A 1 102 ? 52.448 24.235 12.463 1.00 20.33 102 LYS A O 1
ATOM 803 N N . ALA A 1 103 ? 51.186 22.421 12.980 1.00 19.05 103 ALA A N 1
ATOM 804 C CA . ALA A 1 103 ? 49.985 23.281 13.137 1.00 19.19 103 ALA A CA 1
ATOM 805 C C . ALA A 1 103 ? 50.144 24.301 14.243 1.00 18.12 103 ALA A C 1
ATOM 806 O O . ALA A 1 103 ? 49.700 25.449 14.149 1.00 19.38 103 ALA A O 1
ATOM 808 N N . MET A 1 104 ? 50.770 23.942 15.353 1.00 17.84 104 MET A N 1
ATOM 809 C CA . MET A 1 104 ? 50.961 24.853 16.469 1.00 17.46 104 MET A CA 1
ATOM 810 C C . MET A 1 104 ? 51.820 26.051 16.085 1.00 17.48 104 MET A C 1
ATOM 811 O O . MET A 1 104 ? 51.549 27.202 16.398 1.00 17.85 104 MET A O 1
ATOM 816 N N . LEU A 1 105 ? 52.920 25.729 15.363 1.00 17.26 105 LEU A N 1
ATOM 817 C CA . LEU A 1 105 ? 53.860 26.800 14.957 1.00 17.37 105 LEU A CA 1
ATOM 818 C C . LEU A 1 105 ? 53.215 27.668 13.881 1.00 19.38 105 LEU A C 1
ATOM 819 O O . LEU A 1 105 ? 53.403 28.903 13.877 1.00 19.75 105 LEU A O 1
ATOM 824 N N . GLU A 1 106 ? 52.412 27.064 13.011 1.00 18.65 106 GLU A N 1
ATOM 825 C CA . GLU A 1 106 ? 51.681 27.890 12.012 1.00 20.59 106 GLU A CA 1
ATOM 826 C C . GLU A 1 106 ? 50.689 28.817 12.689 1.00 21.15 106 GLU A C 1
ATOM 827 O O . GLU A 1 106 ? 50.532 29.988 12.325 1.00 21.80 106 GLU A O 1
ATOM 833 N N . SER A 1 107 ? 50.055 28.338 13.771 1.00 18.62 107 SER A N 1
ATOM 834 C CA . SER A 1 107 ? 49.095 29.139 14.513 1.00 19.92 107 SER A CA 1
ATOM 835 C C . SER A 1 107 ? 49.800 30.279 15.262 1.00 19.49 107 SER A C 1
ATOM 836 O O . SER A 1 107 ? 49.295 31.430 15.276 1.00 21.75 107 SER A O 1
ATOM 839 N N . ILE A 1 108 ? 50.931 29.992 15.878 1.00 19.45 108 ILE A N 1
ATOM 840 C CA . ILE A 1 108 ? 51.735 31.059 16.511 1.00 20.35 108 ILE A CA 1
ATOM 841 C C . ILE A 1 108 ? 52.156 32.124 15.510 1.00 21.55 108 ILE A C 1
ATOM 842 O O . ILE A 1 108 ? 52.104 33.342 15.768 1.00 24.28 108 ILE A O 1
ATOM 847 N N . GLY A 1 109 ? 52.531 31.673 14.319 1.00 21.16 109 GLY A N 1
ATOM 848 C CA . GLY A 1 109 ? 52.828 32.437 13.141 1.00 24.06 109 GLY A CA 1
ATOM 849 C C . GLY A 1 109 ? 54.297 32.688 12.924 1.00 23.35 109 GLY A C 1
ATOM 850 O O . GLY A 1 109 ? 54.799 33.799 12.941 1.00 38.26 109 GLY A O 1
ATOM 851 N N . VAL A 1 110 ? 55.081 31.669 12.692 1.00 22.66 110 VAL A N 1
ATOM 852 C CA . VAL A 1 110 ? 56.533 31.825 12.517 1.00 21.16 110 VAL A CA 1
ATOM 853 C C . VAL A 1 110 ? 56.943 31.131 11.223 1.00 20.04 110 VAL A C 1
ATOM 854 O O . VAL A 1 110 ? 56.294 30.192 10.782 1.00 21.09 110 VAL A O 1
ATOM 858 N N . PRO A 1 111 ? 58.048 31.578 10.673 1.00 20.79 111 PRO A N 1
ATOM 859 C CA . PRO A 1 111 ? 58.562 30.960 9.457 1.00 22.14 111 PRO A CA 1
ATOM 860 C C . PRO A 1 111 ? 59.169 29.585 9.735 1.00 19.92 111 PRO A C 1
ATOM 861 O O . PRO A 1 111 ? 59.939 29.387 10.696 1.00 20.40 111 PRO A O 1
ATOM 865 N N . LEU A 1 112 ? 58.854 28.618 8.887 1.00 21.73 112 LEU A N 1
ATOM 866 C CA . LEU A 1 112 ? 59.293 27.263 9.100 1.00 20.95 112 LEU A CA 1
ATOM 867 C C . LEU A 1 112 ? 60.405 26.796 8.175 1.00 19.61 112 LEU A C 1
ATOM 868 O O . LEU A 1 112 ? 60.790 25.635 8.268 1.00 20.56 112 LEU A O 1
ATOM 873 N N . GLU A 1 113 ? 60.943 27.645 7.352 1.00 21.19 113 GLU A N 1
ATOM 874 C CA . GLU A 1 113 ? 61.988 27.215 6.423 1.00 22.08 113 GLU A CA 1
ATOM 875 C C . GLU A 1 113 ? 63.171 26.576 7.115 1.00 23.21 113 GLU A C 1
ATOM 876 O O . GLU A 1 113 ? 63.824 25.663 6.552 1.00 24.63 113 GLU A O 1
ATOM 882 N N . LYS A 1 114 ? 63.520 27.008 8.313 1.00 19.98 114 LYS A N 1
ATOM 883 C CA . LYS A 1 114 ? 64.693 26.448 8.977 1.00 19.65 114 LYS A CA 1
ATOM 884 C C . LYS A 1 114 ? 64.292 25.432 10.039 1.00 18.28 114 LYS A C 1
ATOM 885 O O . LYS A 1 114 ? 65.172 25.156 10.898 1.00 19.56 114 LYS A O 1
ATOM 891 N N . LEU A 1 115 ? 63.080 24.942 10.045 1.00 17.88 115 LEU A N 1
ATOM 892 C CA . LEU A 1 115 ? 62.668 23.884 10.962 1.00 17.68 115 LEU A CA 1
ATOM 893 C C . LEU A 1 115 ? 62.880 22.518 10.299 1.00 17.15 115 LEU A C 1
ATOM 894 O O . LEU A 1 115 ? 62.405 22.293 9.158 1.00 21.00 115 LEU A O 1
ATOM 899 N N . LYS A 1 116 ? 63.547 21.616 10.979 1.00 17.42 116 LYS A N 1
ATOM 900 C CA . LYS A 1 116 ? 63.827 20.278 10.482 1.00 18.23 116 LYS A CA 1
ATOM 901 C C . LYS A 1 116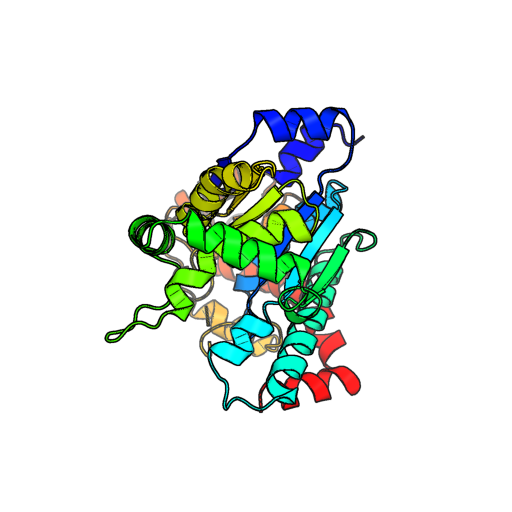 ? 63.218 19.278 11.466 1.00 17.08 116 LYS A C 1
ATOM 902 O O . LYS A 1 116 ? 63.383 19.457 12.682 1.00 19.31 116 LYS A O 1
ATOM 908 N N . PHE A 1 117 ? 62.548 18.254 11.032 1.00 17.69 117 PHE A N 1
ATOM 909 C CA . PHE A 1 117 ? 62.070 17.133 11.811 1.00 18.10 117 PHE A CA 1
ATOM 910 C C . PHE A 1 117 ? 62.966 15.919 11.540 1.00 18.22 117 PHE A C 1
ATOM 911 O O . PHE A 1 117 ? 63.177 15.603 10.355 1.00 21.48 117 PHE A O 1
ATOM 919 N N . ILE A 1 118 ? 63.465 15.274 12.582 1.00 18.14 118 ILE A N 1
ATOM 920 C CA . ILE A 1 118 ? 64.276 14.057 12.435 1.00 18.99 118 ILE A CA 1
ATOM 921 C C . ILE A 1 118 ? 63.727 13.025 13.405 1.00 18.85 118 ILE A C 1
ATOM 922 O O . ILE A 1 118 ? 63.356 13.340 14.561 1.00 19.16 118 ILE A O 1
ATOM 927 N N . LYS A 1 119 ? 63.641 11.750 12.995 1.00 20.25 119 LYS A N 1
ATOM 928 C CA . LYS A 1 119 ? 63.343 10.665 13.934 1.00 19.60 119 LYS A CA 1
ATOM 929 C C . LYS A 1 119 ? 64.639 10.060 14.447 1.00 18.85 119 LYS A C 1
ATOM 930 O O . LYS A 1 119 ? 65.617 9.886 13.670 1.00 22.12 119 LYS A O 1
ATOM 936 N N . GLY A 1 120 ? 64.653 9.692 15.730 1.00 21.19 120 GLY A N 1
ATOM 937 C CA . GLY A 1 120 ? 65.842 9.003 16.259 1.00 23.41 120 GLY A CA 1
ATOM 938 C C . GLY A 1 120 ? 66.262 7.823 15.402 1.00 23.32 120 GLY A C 1
ATOM 939 O O . GLY A 1 120 ? 67.440 7.630 15.156 1.00 23.11 120 GLY A O 1
ATOM 940 N N . THR A 1 121 ? 65.316 7.015 14.943 1.00 23.37 121 THR A N 1
ATOM 941 C CA . THR A 1 121 ? 65.711 5.782 14.204 1.00 24.11 121 THR A CA 1
ATOM 942 C C . THR A 1 121 ? 66.371 6.149 12.888 1.00 24.52 121 THR A C 1
ATOM 943 O O . THR A 1 121 ? 66.951 5.271 12.217 1.00 27.56 121 THR A O 1
ATOM 947 N N . ASP A 1 122 ? 66.290 7.394 12.414 1.00 24.08 122 ASP A N 1
ATOM 948 C CA . ASP A 1 122 ? 66.972 7.790 11.189 1.00 28.55 122 ASP A CA 1
ATOM 949 C C . ASP A 1 122 ? 68.470 7.625 11.325 1.00 27.72 122 ASP A C 1
ATOM 950 O O . ASP A 1 122 ? 69.123 7.461 10.288 1.00 32.39 122 ASP A O 1
ATOM 955 N N . TYR A 1 123 ? 69.031 7.697 12.538 1.00 24.15 123 TYR A N 1
ATOM 956 C CA . TYR A 1 123 ? 70.492 7.637 12.687 1.00 24.61 123 TYR A CA 1
ATOM 957 C C . TYR A 1 123 ? 70.925 6.917 13.967 1.00 22.77 123 TYR A C 1
ATOM 958 O O . TYR A 1 123 ? 72.133 6.578 14.097 1.00 24.48 123 TYR A O 1
ATOM 967 N N . GLN A 1 124 ? 70.103 6.681 14.983 1.00 21.63 124 GLN A N 1
ATOM 968 C CA . GLN A 1 124 ? 70.582 6.127 16.263 1.00 21.26 124 GLN A CA 1
ATOM 969 C C . GLN A 1 124 ? 70.920 4.648 16.151 1.00 21.19 124 GLN A C 1
ATOM 970 O O . GLN A 1 124 ? 71.389 4.057 17.146 1.00 23.18 124 GLN A O 1
ATOM 976 N N . LEU A 1 125 ? 70.723 3.999 15.012 1.00 21.37 125 LEU A N 1
ATOM 977 C CA . LEU A 1 125 ? 71.188 2.633 14.779 1.00 23.32 125 LEU A CA 1
ATOM 978 C C . LEU A 1 125 ? 72.345 2.584 13.780 1.00 26.36 125 LEU A C 1
ATOM 979 O O . LEU A 1 125 ? 72.803 1.481 13.413 1.00 30.43 125 LEU A O 1
ATOM 984 N N . SER A 1 126 ? 72.832 3.719 13.310 1.00 25.21 126 SER A N 1
ATOM 985 C CA . SER A 1 126 ? 73.908 3.775 12.337 1.00 24.58 126 SER A CA 1
ATOM 986 C C . SER A 1 126 ? 75.221 3.314 12.958 1.00 23.92 126 SER A C 1
ATOM 987 O O . SER A 1 126 ? 75.441 3.398 14.180 1.00 22.52 126 SER A O 1
ATOM 990 N N . LYS A 1 127 ? 76.117 2.799 12.122 1.00 24.21 127 LYS A N 1
ATOM 991 C CA . LYS A 1 127 ? 77.361 2.230 12.658 1.00 24.50 127 LYS A CA 1
ATOM 992 C C . LYS A 1 127 ? 78.213 3.278 13.385 1.00 23.23 127 LYS A C 1
ATOM 993 O O . LYS A 1 127 ? 78.821 2.996 14.403 1.00 23.93 127 LYS A O 1
ATOM 999 N N . GLU A 1 128 ? 78.333 4.505 12.870 1.00 24.87 128 GLU A N 1
ATOM 1000 C CA . GLU A 1 128 ? 79.187 5.525 13.497 1.00 26.13 128 GLU A CA 1
ATOM 1001 C C . GLU A 1 128 ? 78.623 5.933 14.848 1.00 23.67 128 GLU A C 1
ATOM 1002 O O . GLU A 1 128 ? 79.367 6.043 15.826 1.00 24.43 128 GLU A O 1
ATOM 1008 N N . TYR A 1 129 ? 77.283 6.116 14.844 1.00 24.45 129 TYR A N 1
ATOM 1009 C CA . TYR A 1 129 ? 76.684 6.478 16.117 1.00 21.77 129 TYR A CA 1
ATOM 1010 C C . TYR A 1 129 ? 76.841 5.357 17.152 1.00 22.98 129 TYR A C 1
ATOM 1011 O O . TYR A 1 129 ? 77.196 5.626 18.301 1.00 21.29 129 TYR A O 1
ATOM 1020 N N . THR A 1 130 ? 76.605 4.116 16.737 1.00 22.38 130 THR A N 1
ATOM 1021 C CA . THR A 1 130 ? 76.732 2.975 17.653 1.00 22.63 130 THR A CA 1
ATOM 1022 C C . THR A 1 130 ? 78.160 2.837 18.188 1.00 22.43 130 THR A C 1
ATOM 1023 O O . THR A 1 130 ? 78.390 2.589 19.379 1.00 23.30 130 THR A O 1
ATOM 1027 N N . LEU A 1 131 ? 79.181 3.017 17.315 1.00 22.22 131 LEU A N 1
ATOM 1028 C CA . LEU A 1 131 ? 80.561 2.973 17.794 1.00 24.00 131 LEU A CA 1
ATOM 1029 C C . LEU A 1 131 ? 80.796 4.045 18.837 1.00 24.41 131 LEU A C 1
ATOM 1030 O O . LEU A 1 131 ? 81.474 3.808 19.835 1.00 22.89 131 LEU A O 1
ATOM 1035 N N . ASP A 1 132 ? 80.232 5.251 18.584 1.00 21.61 132 ASP A N 1
ATOM 1036 C CA . ASP A 1 132 ? 80.398 6.271 19.624 1.00 21.74 132 ASP A CA 1
ATOM 1037 C C . ASP A 1 132 ? 79.665 5.927 20.936 1.00 21.39 132 ASP A C 1
ATOM 1038 O O . ASP A 1 132 ? 80.181 6.244 21.999 1.00 22.65 132 ASP A O 1
ATOM 1043 N N . VAL A 1 133 ? 78.524 5.215 20.835 1.00 23.24 133 VAL A N 1
ATOM 1044 C CA . VAL A 1 133 ? 77.861 4.773 22.063 1.00 24.75 133 VAL A CA 1
ATOM 1045 C C . VAL A 1 133 ? 78.800 3.825 22.814 1.00 24.74 133 VAL A C 1
ATOM 1046 O O . VAL A 1 133 ? 78.956 3.960 24.003 1.00 26.63 133 VAL A O 1
ATOM 1050 N N . TYR A 1 134 ? 79.460 2.876 22.135 1.00 23.24 134 TYR A N 1
ATOM 1051 C CA . TYR A 1 134 ? 80.422 1.982 22.782 1.00 25.63 134 TYR A CA 1
ATOM 1052 C C . TYR A 1 134 ? 81.605 2.764 23.348 1.00 25.52 134 TYR A C 1
ATOM 1053 O O . TYR A 1 134 ? 82.092 2.462 24.462 1.00 26.37 134 TYR A O 1
ATOM 1062 N N . ARG A 1 135 ? 82.066 3.784 22.629 1.00 24.78 135 ARG A N 1
ATOM 1063 C CA . ARG A 1 135 ? 83.161 4.576 23.200 1.00 26.76 135 ARG A CA 1
ATOM 1064 C C . ARG A 1 135 ? 82.742 5.226 24.501 1.00 28.85 135 ARG A C 1
ATOM 1065 O O . ARG A 1 135 ? 83.453 5.242 25.484 1.00 31.79 135 ARG A O 1
ATOM 1073 N N . LEU A 1 136 ? 81.542 5.793 24.471 1.00 27.64 136 LEU A N 1
ATOM 1074 C CA . LEU A 1 136 ? 80.990 6.444 25.658 1.00 31.11 136 LEU A CA 1
ATOM 1075 C C . LEU A 1 136 ? 80.886 5.418 26.768 1.00 33.65 136 LEU A C 1
ATOM 1076 O O . LEU A 1 136 ? 81.253 5.723 27.900 1.00 34.99 136 LEU A O 1
ATOM 1081 N N . SER A 1 137 ? 80.423 4.194 26.485 1.00 31.72 137 SER A N 1
ATOM 1082 C CA . SER A 1 137 ? 80.288 3.250 27.598 1.00 36.66 137 SER A CA 1
ATOM 1083 C C . SER A 1 137 ? 81.632 2.916 28.260 1.00 37.55 137 SER A C 1
ATOM 1084 O O . SER A 1 137 ? 81.700 2.467 29.403 1.00 34.09 137 SER A O 1
ATOM 1087 N N . SER A 1 138 ? 82.745 3.120 27.587 1.00 32.53 138 SER A N 1
ATOM 1088 C CA . SER A 1 138 ? 84.090 2.808 28.007 1.00 33.51 138 SER A CA 1
ATOM 1089 C C . SER A 1 138 ? 84.734 3.980 28.740 1.00 37.80 138 SER A C 1
ATOM 1090 O O . SER A 1 138 ? 85.847 3.819 29.238 1.00 36.49 138 SER A O 1
ATOM 1093 N N . VAL A 1 139 ? 84.031 5.117 28.835 1.00 36.54 139 VAL A N 1
ATOM 1094 C CA . VAL A 1 139 ? 84.515 6.213 29.670 1.00 39.49 139 VAL A CA 1
ATOM 1095 C C . VAL A 1 139 ? 83.429 6.616 30.667 1.00 35.15 139 VAL A C 1
ATOM 1096 O O . VAL A 1 139 ? 83.693 7.058 31.777 1.00 45.77 139 VAL A O 1
ATOM 1100 N N . VAL A 1 140 ? 82.153 6.364 30.403 1.00 30.99 140 VAL A N 1
ATOM 1101 C CA . VAL A 1 140 ? 81.102 6.778 31.356 1.00 31.77 140 VAL A CA 1
ATOM 1102 C C . VAL A 1 140 ? 81.113 5.837 32.551 1.00 40.66 140 VAL A C 1
ATOM 1103 O O . VAL A 1 140 ? 80.853 4.634 32.390 1.00 34.40 140 VAL A O 1
ATOM 1107 N N . THR A 1 141 ? 81.385 6.308 33.768 1.00 40.49 141 THR A N 1
ATOM 1108 C CA . THR A 1 141 ? 81.101 5.465 34.923 1.00 41.81 141 THR A CA 1
ATOM 1109 C C . THR A 1 141 ? 79.622 5.250 35.134 1.00 28.94 141 THR A C 1
ATOM 1110 O O . THR A 1 141 ? 78.676 6.014 34.919 1.00 33.48 141 THR A O 1
ATOM 1114 N N . GLN A 1 142 ? 79.264 4.036 35.633 1.00 33.56 142 GLN A N 1
ATOM 1115 C CA . GLN A 1 142 ? 77.917 3.692 36.017 1.00 31.08 142 GLN A CA 1
ATOM 1116 C C . GLN A 1 142 ? 77.244 4.647 37.004 1.00 33.61 142 GLN A C 1
ATOM 1117 O O . GLN A 1 142 ? 76.052 4.914 37.034 1.00 35.91 142 GLN A O 1
ATOM 1123 N N . HIS A 1 143 ? 78.038 5.236 37.884 1.00 45.51 143 HIS A N 1
ATOM 1124 C CA . HIS A 1 143 ? 77.634 6.276 38.821 1.00 40.80 143 HIS A CA 1
ATOM 1125 C C . HIS A 1 143 ? 77.128 7.555 38.154 1.00 38.42 143 HIS A C 1
ATOM 1126 O O . HIS A 1 143 ? 76.005 7.984 38.434 1.00 39.84 143 HIS A O 1
ATOM 1133 N N . ASP A 1 144 ? 77.975 8.123 37.269 1.00 44.93 144 ASP A N 1
ATOM 1134 C CA . ASP A 1 144 ? 77.606 9.362 36.558 1.00 40.77 144 ASP A CA 1
ATOM 1135 C C . ASP A 1 144 ? 76.356 9.159 35.742 1.00 43.66 144 ASP A C 1
ATOM 1136 O O . ASP A 1 144 ? 75.451 10.003 35.666 1.00 38.33 144 ASP A O 1
ATOM 1141 N N . SER A 1 145 ? 76.293 7.962 35.104 1.00 34.42 145 SER A N 1
ATOM 1142 C CA . SER A 1 145 ? 75.006 7.806 34.433 1.00 36.73 145 SER A CA 1
ATOM 1143 C C . SER A 1 145 ? 73.802 7.777 35.358 1.00 41.50 145 SER A C 1
ATOM 1144 O O . SER A 1 145 ? 72.765 8.360 35.018 1.00 39.58 145 SER A O 1
ATOM 1148 N N . LYS A 1 146 ? 73.845 7.102 36.527 1.00 37.29 146 LYS A N 1
ATOM 1149 C CA . LYS A 1 146 ? 72.653 7.241 37.355 1.00 42.70 146 LYS A CA 1
ATOM 1150 C C . LYS A 1 146 ? 72.510 8.670 37.918 1.00 28.06 146 LYS A C 1
ATOM 1151 O O . LYS A 1 146 ? 71.380 9.094 38.024 1.00 43.05 146 LYS A O 1
ATOM 1157 N N . LYS A 1 147 ? 73.665 9.220 38.271 1.00 37.63 147 LYS A N 1
ATOM 1158 C CA . LYS A 1 147 ? 73.635 10.561 38.886 1.00 41.19 147 LYS A CA 1
ATOM 1159 C C . LYS A 1 147 ? 73.004 11.485 37.865 1.00 50.78 147 LYS A C 1
ATOM 1160 O O . LYS A 1 147 ? 72.037 12.195 38.085 1.00 51.50 147 LYS A O 1
ATOM 1166 N N . ALA A 1 148 ? 73.628 11.378 36.679 1.00 53.25 148 ALA A N 1
ATOM 1167 C CA . ALA A 1 148 ? 73.178 12.207 35.570 1.00 42.89 148 ALA A CA 1
ATOM 1168 C C . ALA A 1 148 ? 71.723 11.960 35.314 1.00 32.93 148 ALA A C 1
ATOM 1169 O O . ALA A 1 148 ? 70.870 12.758 34.922 1.00 39.18 148 ALA A O 1
ATOM 1171 N N . GLY A 1 149 ? 71.319 10.678 35.524 1.00 39.07 149 GLY A N 1
ATOM 1172 C CA . GLY A 1 149 ? 69.921 10.481 35.187 1.00 29.73 149 GLY A CA 1
ATOM 1173 C C . GLY A 1 149 ? 69.048 10.540 36.443 1.00 45.47 149 GLY A C 1
ATOM 1174 O O . GLY A 1 149 ? 67.908 10.109 36.319 1.00 51.24 149 GLY A O 1
ATOM 1175 N N . ALA A 1 150 ? 69.556 11.067 37.549 1.00 44.54 150 ALA A N 1
ATOM 1176 C CA . ALA A 1 150 ? 68.812 11.056 38.818 1.00 48.49 150 ALA A CA 1
ATOM 1177 C C . ALA A 1 150 ? 67.371 11.499 38.669 1.00 49.72 150 ALA A C 1
ATOM 1178 O O . ALA A 1 150 ? 66.512 10.937 39.362 1.00 77.13 150 ALA A O 1
ATOM 1180 N N . GLU A 1 151 ? 66.949 12.428 37.802 1.00 51.82 151 GLU A N 1
ATOM 1181 C CA . GLU A 1 151 ? 65.494 12.447 37.543 1.00 50.53 151 GLU A CA 1
ATOM 1182 C C . GLU A 1 151 ? 65.286 12.051 36.079 1.00 67.32 151 GLU A C 1
ATOM 1183 O O . GLU A 1 151 ? 66.120 11.304 35.544 1.00 84.30 151 GLU A O 1
ATOM 1189 N N . VAL A 1 152 ? 64.236 12.476 35.391 1.00 57.98 152 VAL A N 1
ATOM 1190 C CA . VAL A 1 152 ? 64.129 12.191 33.961 1.00 46.38 152 VAL A CA 1
ATOM 1191 C C . VAL A 1 152 ? 63.858 10.721 33.638 1.00 36.54 152 VAL A C 1
ATOM 1192 O O . VAL A 1 152 ? 62.957 10.421 32.863 1.00 64.97 152 VAL A O 1
ATOM 1196 N N . VAL A 1 153 ? 64.652 9.815 34.186 0.65 38.53 153 VAL A N 1
ATOM 1197 C CA . VAL A 1 153 ? 64.396 8.400 33.931 0.65 37.75 153 VAL A CA 1
ATOM 1198 C C . VAL A 1 153 ? 63.331 7.895 34.904 0.65 41.81 153 VAL A C 1
ATOM 1199 O O . VAL A 1 153 ? 63.591 7.979 36.107 0.65 50.99 153 VAL A O 1
ATOM 1203 N N . LYS A 1 154 ? 62.237 7.398 34.339 0.65 48.21 154 LYS A N 1
ATOM 1204 C CA . LYS A 1 154 ? 61.172 6.809 35.148 0.65 49.09 154 LYS A CA 1
ATOM 1205 C C . LYS A 1 154 ? 61.784 5.857 36.163 0.65 56.34 154 LYS A C 1
ATOM 1206 O O . LYS A 1 154 ? 62.720 5.118 35.832 0.65 63.54 154 LYS A O 1
ATOM 1212 N N . GLN A 1 155 ? 61.318 5.883 37.408 0.65 54.16 155 GLN A N 1
ATOM 1213 C CA . GLN A 1 155 ? 62.030 5.118 38.435 0.65 60.51 155 GLN A CA 1
ATOM 1214 C C . GLN A 1 155 ? 61.372 3.789 38.779 0.50 65.88 155 GLN A C 1
ATOM 1215 O O . GLN A 1 155 ? 60.317 3.745 39.414 0.50 59.49 155 GLN A O 1
ATOM 1221 N N . VAL A 1 156 ? 61.998 2.685 38.372 0.50 63.59 156 VAL A N 1
ATOM 1222 C CA . VAL A 1 156 ? 61.475 1.347 38.630 0.65 55.18 156 VAL A CA 1
ATOM 1223 C C . VAL A 1 156 ? 62.158 0.683 39.820 0.65 44.70 156 VAL A C 1
ATOM 1224 O O . VAL A 1 156 ? 63.211 1.098 40.294 0.65 45.43 156 VAL A O 1
ATOM 1228 N N . GLU A 1 157 ? 61.534 -0.385 40.317 0.65 51.78 157 GLU A N 1
ATOM 1229 C CA . GLU A 1 157 ? 62.085 -1.132 41.440 0.65 41.77 157 GLU A CA 1
ATOM 1230 C C . GLU A 1 157 ? 63.266 -1.996 41.004 0.65 50.06 157 GLU A C 1
ATOM 1231 O O . GLU A 1 157 ? 64.305 -1.993 41.674 0.65 63.29 157 GLU A O 1
ATOM 1233 N N . HIS A 1 158 ? 63.087 -2.697 39.886 0.65 44.24 158 HIS A N 1
ATOM 1234 C CA . HIS A 1 158 ? 64.143 -3.492 39.262 0.65 57.20 158 HIS A CA 1
ATOM 1235 C C . HIS A 1 158 ? 64.558 -2.796 37.968 0.65 55.68 158 HIS A C 1
ATOM 1236 O O . HIS A 1 158 ? 64.174 -3.080 36.841 0.65 40.40 158 HIS A O 1
ATOM 1238 N N . PRO A 1 159 ? 65.387 -1.776 38.167 1.00 73.03 159 PRO A N 1
ATOM 1239 C CA . PRO A 1 159 ? 65.668 -0.859 37.058 1.00 65.70 159 PRO A CA 1
ATOM 1240 C C . PRO A 1 159 ? 66.461 -1.571 35.953 1.00 52.21 159 PRO A C 1
ATOM 1241 O O . PRO A 1 159 ? 67.317 -2.408 36.238 1.00 40.69 159 PRO A O 1
ATOM 1245 N N . LEU A 1 160 ? 66.133 -1.180 34.730 1.00 37.94 160 LEU A N 1
ATOM 1246 C CA . LEU A 1 160 ? 66.789 -1.655 33.506 1.00 32.36 160 LEU A CA 1
ATOM 1247 C C . LEU A 1 160 ? 68.085 -1.015 33.087 1.00 46.87 160 LEU A C 1
ATOM 1248 O O . LEU A 1 160 ? 68.557 0.096 33.381 1.00 37.06 160 LEU A O 1
ATOM 1253 N N . LEU A 1 161 ? 68.867 -1.772 32.248 1.00 31.91 161 LEU A N 1
ATOM 1254 C CA . LEU A 1 161 ? 70.083 -1.191 31.738 1.00 29.49 161 LEU A CA 1
ATOM 1255 C C . LEU A 1 161 ? 69.739 0.056 30.852 1.00 25.51 161 LEU A C 1
ATOM 1256 O O . LEU A 1 161 ? 70.606 0.903 30.827 1.00 30.69 161 LEU A O 1
ATOM 1261 N N . SER A 1 162 ? 68.620 -0.020 30.194 1.00 29.67 162 SER A N 1
ATOM 1262 C CA . SER A 1 162 ? 68.207 1.023 29.254 1.00 33.69 162 SER A CA 1
ATOM 1263 C C . SER A 1 162 ? 68.370 2.387 29.923 1.00 41.66 162 SER A C 1
ATOM 1264 O O . SER A 1 162 ? 68.790 3.270 29.203 1.00 33.10 162 SER A O 1
ATOM 1267 N N . GLY A 1 163 ? 68.036 2.495 31.192 1.00 37.96 163 GLY A N 1
ATOM 1268 C CA . GLY A 1 163 ? 68.064 3.740 31.950 1.00 36.45 163 GLY A CA 1
ATOM 1269 C C . GLY A 1 163 ? 69.447 4.314 31.973 1.00 46.98 163 GLY A C 1
ATOM 1270 O O . GLY A 1 163 ? 69.556 5.541 31.871 1.00 40.92 163 GLY A O 1
ATOM 1271 N N . LEU A 1 164 ? 70.515 3.519 32.105 1.00 28.39 164 LEU A N 1
ATOM 1272 C CA . LEU A 1 164 ? 71.834 4.053 32.151 1.00 31.60 164 LEU A CA 1
ATOM 1273 C C . LEU A 1 164 ? 72.344 4.474 30.757 1.00 24.04 164 LEU A C 1
ATOM 1274 O O . LEU A 1 164 ? 73.337 5.206 30.825 1.00 32.25 164 LEU A O 1
ATOM 1279 N N . LEU A 1 165 ? 71.659 4.015 29.706 1.00 29.05 165 LEU A N 1
ATOM 1280 C CA . LEU A 1 165 ? 72.141 4.406 28.374 1.00 34.54 165 LEU A CA 1
ATOM 1281 C C . LEU A 1 165 ? 71.625 5.776 27.946 1.00 38.00 165 LEU A C 1
ATOM 1282 O O . LEU A 1 165 ? 72.361 6.478 27.246 1.00 32.07 165 LEU A O 1
ATOM 1287 N N . TYR A 1 166 ? 70.435 6.134 28.364 1.00 35.29 166 TYR A N 1
ATOM 1288 C CA . TYR A 1 166 ? 69.710 7.343 28.010 1.00 33.75 166 TYR A CA 1
ATOM 1289 C C . TYR A 1 166 ? 70.565 8.597 28.032 1.00 30.23 166 TYR A C 1
ATOM 1290 O O . TYR A 1 166 ? 70.528 9.309 27.001 1.00 29.77 166 TYR A O 1
ATOM 1299 N N . PRO A 1 167 ? 71.266 8.937 29.069 1.00 27.16 167 PRO A N 1
ATOM 1300 C CA . PRO A 1 167 ? 72.048 10.189 29.107 1.00 35.47 167 PRO A CA 1
ATOM 1301 C C . PRO A 1 167 ? 73.091 10.246 28.017 1.00 29.02 167 PRO A C 1
ATOM 1302 O O . PRO A 1 167 ? 73.157 11.328 27.360 1.00 25.06 167 PRO A O 1
ATOM 1306 N N . GLY A 1 168 ? 73.870 9.192 27.772 1.00 25.85 168 GLY A N 1
ATOM 1307 C CA . GLY A 1 168 ? 74.865 9.271 26.731 1.00 25.78 168 GLY A CA 1
ATOM 1308 C C . GLY A 1 168 ? 74.269 9.315 25.343 1.00 25.09 168 GLY A C 1
ATOM 1309 O O . GLY A 1 168 ? 74.843 9.983 24.503 1.00 22.53 168 GLY A O 1
ATOM 1310 N N . LEU A 1 169 ? 73.156 8.625 25.059 1.00 26.03 169 LEU A N 1
ATOM 1311 C CA . LEU A 1 169 ? 72.454 8.749 23.782 1.00 26.68 169 LEU A CA 1
ATOM 1312 C C . LEU A 1 169 ? 72.003 10.177 23.553 1.00 23.72 169 LEU A C 1
ATOM 1313 O O . LEU A 1 169 ? 72.199 10.723 22.442 1.00 23.47 169 LEU A O 1
ATOM 1318 N N . GLN A 1 170 ? 71.429 10.882 24.554 1.00 21.79 170 GLN A N 1
ATOM 1319 C CA . GLN A 1 170 ? 71.030 12.253 24.418 1.00 20.64 170 GLN A CA 1
ATOM 1320 C C . GLN A 1 170 ? 72.216 13.184 24.131 1.00 18.74 170 GLN A C 1
ATOM 1321 O O . GLN A 1 170 ? 72.167 14.103 23.350 1.00 21.06 170 GLN A O 1
ATOM 1327 N N . ALA A 1 171 ? 73.367 12.862 24.764 1.00 20.19 171 ALA A N 1
ATOM 1328 C CA . ALA A 1 171 ? 74.602 13.651 24.546 1.00 18.93 171 ALA A CA 1
ATOM 1329 C C . ALA A 1 171 ? 75.043 13.479 23.102 1.00 18.59 171 ALA A C 1
ATOM 1330 O O . ALA A 1 171 ? 75.332 14.468 22.438 1.00 19.72 171 ALA A O 1
ATOM 1332 N N . LEU A 1 172 ? 75.104 12.251 22.637 1.00 18.89 172 LEU A N 1
ATOM 1333 C CA . LEU A 1 172 ? 75.548 12.026 21.260 1.00 18.64 172 LEU A CA 1
ATOM 1334 C C . LEU A 1 172 ? 74.610 12.629 20.243 1.00 18.54 172 LEU A C 1
ATOM 1335 O O . LEU A 1 172 ? 75.062 13.045 19.165 1.00 19.89 172 LEU A O 1
ATOM 1340 N N . ASP A 1 173 ? 73.306 12.739 20.556 1.00 17.79 173 ASP A N 1
ATOM 1341 C CA . ASP A 1 173 ? 72.409 13.417 19.624 1.00 18.97 173 ASP A CA 1
ATOM 1342 C C . ASP A 1 173 ? 72.848 14.846 19.289 1.00 18.65 173 ASP A C 1
ATOM 1343 O O . ASP A 1 173 ? 72.676 15.342 18.190 1.00 20.33 173 ASP A O 1
ATOM 1348 N N . GLU A 1 174 ? 73.469 15.540 20.275 1.00 18.45 174 GLU A N 1
ATOM 1349 C CA . GLU A 1 174 ? 73.968 16.901 20.021 1.00 18.59 174 GLU A CA 1
ATOM 1350 C C . GLU A 1 174 ? 74.989 16.941 18.899 1.00 19.26 174 GLU A C 1
ATOM 1351 O O . GLU A 1 174 ? 74.965 17.792 18.005 1.00 19.93 174 GLU A O 1
ATOM 1357 N N . GLU A 1 175 ? 75.897 15.949 18.942 1.00 18.59 175 GLU A N 1
ATOM 1358 C CA . GLU A 1 175 ? 76.918 15.891 17.897 1.00 19.12 175 GLU A CA 1
ATOM 1359 C C . GLU A 1 175 ? 76.370 15.421 16.570 1.00 18.97 175 GLU A C 1
ATOM 1360 O O . GLU A 1 175 ? 76.713 15.977 15.526 1.00 19.63 175 GLU A O 1
ATOM 1366 N N . TYR A 1 176 ? 75.507 14.378 16.588 1.00 18.46 176 TYR A N 1
ATOM 1367 C CA . TYR A 1 176 ? 75.065 13.795 15.332 1.00 19.81 176 TYR A CA 1
ATOM 1368 C C . TYR A 1 176 ? 74.048 14.678 14.634 1.00 19.37 176 TYR A C 1
ATOM 1369 O O . TYR A 1 176 ? 73.972 14.664 13.402 1.00 22.49 176 TYR A O 1
ATOM 1378 N N . LEU A 1 177 ? 73.290 15.519 15.348 1.00 18.26 177 LEU A N 1
ATOM 1379 C CA . LEU A 1 177 ? 72.401 16.497 14.761 1.00 17.16 177 LEU A CA 1
ATOM 1380 C C . LEU A 1 177 ? 73.155 17.769 14.353 1.00 18.13 177 LEU A C 1
ATOM 1381 O O . LEU A 1 177 ? 72.550 18.652 13.750 1.00 19.82 177 LEU A O 1
ATOM 1386 N N . LYS A 1 178 ? 74.449 17.850 14.669 1.00 18.26 178 LYS A N 1
ATOM 1387 C CA . LYS A 1 178 ? 75.337 18.923 14.249 1.00 18.67 178 LYS A CA 1
ATOM 1388 C C . LYS A 1 178 ? 74.790 20.280 14.708 1.00 19.27 178 LYS A C 1
ATOM 1389 O O . LYS A 1 178 ? 74.739 21.216 13.910 1.00 22.15 178 LYS A O 1
ATOM 1395 N N . VAL A 1 179 ? 74.447 20.367 15.984 1.00 17.28 179 VAL A N 1
ATOM 1396 C CA . VAL A 1 179 ? 73.923 21.620 16.518 1.00 16.83 179 VAL A CA 1
ATOM 1397 C C . VAL A 1 179 ? 74.951 22.275 17.432 1.00 15.54 179 VAL A C 1
ATOM 1398 O O . VAL A 1 179 ? 75.901 21.638 17.899 1.00 18.39 179 VAL A O 1
ATOM 1402 N N . ASP A 1 180 ? 74.683 23.535 17.754 1.00 15.63 180 ASP A N 1
ATOM 1403 C CA . ASP A 1 180 ? 75.474 24.304 18.707 1.00 15.52 180 ASP A CA 1
ATOM 1404 C C . ASP A 1 180 ? 74.908 24.254 20.110 1.00 14.96 180 ASP A C 1
ATOM 1405 O O . ASP A 1 180 ? 75.554 24.602 21.090 1.00 15.49 180 ASP A O 1
ATOM 1410 N N . ALA A 1 181 ? 73.617 23.870 20.208 1.00 15.64 181 ALA A N 1
ATOM 1411 C CA . ALA A 1 181 ? 72.857 24.047 21.447 1.00 14.77 181 ALA A CA 1
ATOM 1412 C C . ALA A 1 181 ? 71.722 23.032 21.533 1.00 14.12 181 ALA A C 1
ATOM 1413 O O . ALA A 1 181 ? 71.213 22.609 20.504 1.00 15.61 181 ALA A O 1
ATOM 1415 N N . GLN A 1 182 ? 71.336 22.722 22.774 1.00 14.49 182 GLN A N 1
ATOM 1416 C CA . GLN A 1 182 ? 70.124 21.915 23.001 1.00 14.68 182 GLN A CA 1
ATOM 1417 C C . GLN A 1 182 ? 69.257 22.697 23.987 1.00 15.04 182 GLN A C 1
ATOM 1418 O O . GLN A 1 182 ? 69.746 23.260 24.960 1.00 15.77 182 GLN A O 1
ATOM 1424 N N . PHE A 1 183 ? 67.938 22.725 23.686 1.00 14.87 183 PHE A N 1
ATOM 1425 C CA . PHE A 1 183 ? 66.919 23.302 24.514 1.00 14.26 183 PHE A CA 1
ATOM 1426 C C . PHE A 1 183 ? 66.155 22.209 25.230 1.00 14.33 183 PHE A C 1
ATOM 1427 O O . PHE A 1 183 ? 65.820 21.199 24.617 1.00 16.06 183 PHE A O 1
ATOM 1435 N N . GLY A 1 184 ? 65.788 22.465 26.500 1.00 14.36 184 GLY A N 1
ATOM 1436 C CA . GLY A 1 184 ? 64.885 21.522 27.177 1.00 16.00 184 GLY A CA 1
ATOM 1437 C C . GLY A 1 184 ? 64.439 22.227 28.445 1.00 15.86 184 GLY A C 1
ATOM 1438 O O . GLY A 1 184 ? 64.473 23.431 28.611 1.00 16.57 184 GLY A O 1
ATOM 1439 N N . GLY A 1 185 ? 64.009 21.386 29.405 1.00 18.45 185 GLY A N 1
ATOM 1440 C CA . GLY A 1 185 ? 63.579 21.868 30.687 1.00 19.77 185 GLY A CA 1
ATOM 1441 C C . GLY A 1 185 ? 64.673 21.854 31.724 1.00 17.73 185 GLY A C 1
ATOM 1442 O O . GLY A 1 185 ? 65.650 21.084 31.625 1.00 19.29 185 GLY A O 1
ATOM 1443 N N . ILE A 1 186 ? 64.514 22.641 32.797 1.00 17.58 186 ILE A N 1
ATOM 1444 C CA . ILE A 1 186 ? 65.482 22.653 33.877 1.00 17.96 186 ILE A CA 1
ATOM 1445 C C . ILE A 1 186 ? 65.567 21.251 34.522 1.00 17.41 186 ILE A C 1
ATOM 1446 O O . ILE A 1 186 ? 66.607 20.915 35.124 1.00 19.84 186 ILE A O 1
ATOM 1451 N N . ASP A 1 187 ? 64.526 20.422 34.398 1.00 19.39 187 ASP A N 1
ATOM 1452 C CA . ASP A 1 187 ? 64.602 19.071 34.931 1.00 21.06 187 ASP A CA 1
ATOM 1453 C C . ASP A 1 187 ? 65.641 18.220 34.199 1.00 21.56 187 ASP A C 1
ATOM 1454 O O . ASP A 1 187 ? 66.061 17.216 34.754 1.00 25.06 187 ASP A O 1
ATOM 1459 N N . GLN A 1 188 ? 66.090 18.647 33.042 1.00 19.26 188 GLN A N 1
ATOM 1460 C CA . GLN A 1 188 ? 67.119 17.989 32.231 1.00 20.04 188 GLN A CA 1
ATOM 1461 C C . GLN A 1 188 ? 68.504 18.497 32.564 1.00 19.21 188 GLN A C 1
ATOM 1462 O O . GLN A 1 188 ? 69.456 18.078 31.912 1.00 19.19 188 GLN A O 1
ATOM 1468 N N . ARG A 1 189 ? 68.712 19.351 33.567 1.00 19.31 189 ARG A N 1
ATOM 1469 C CA . ARG A 1 189 ? 69.996 19.991 33.811 1.00 18.74 189 ARG A CA 1
ATOM 1470 C C . ARG A 1 189 ? 71.128 18.957 33.996 1.00 17.80 189 ARG A C 1
ATOM 1471 O O . ARG A 1 189 ? 72.230 19.146 33.484 1.00 19.05 189 ARG A O 1
ATOM 1479 N N . LYS A 1 190 ? 70.905 17.891 34.775 1.00 20.59 190 LYS A N 1
ATOM 1480 C CA . LYS A 1 190 ? 71.969 16.909 35.013 1.00 22.05 190 LYS A CA 1
ATOM 1481 C C . LYS A 1 190 ? 72.306 16.103 33.741 1.00 20.07 190 LYS A C 1
ATOM 1482 O O . LYS A 1 190 ? 73.476 15.692 33.574 1.00 22.74 190 LYS A O 1
ATOM 1488 N N . ILE A 1 191 ? 71.344 15.908 32.819 1.00 20.18 191 ILE A N 1
ATOM 1489 C CA . ILE A 1 191 ? 71.642 15.330 31.522 1.00 19.72 191 ILE A CA 1
ATOM 1490 C C . ILE A 1 191 ? 72.507 16.258 30.686 1.00 18.21 191 ILE A C 1
ATOM 1491 O O . ILE A 1 191 ? 73.458 15.848 30.035 1.00 19.27 191 ILE A O 1
ATOM 1496 N N . PHE A 1 192 ? 72.181 17.563 30.769 1.00 17.79 192 PHE A N 1
ATOM 1497 C CA . PHE A 1 192 ? 72.929 18.557 29.988 1.00 17.36 192 PHE A CA 1
ATOM 1498 C C . PHE A 1 192 ? 74.359 18.730 30.511 1.00 17.26 192 PHE A C 1
ATOM 1499 O O . PHE A 1 192 ? 75.325 18.844 29.723 1.00 18.59 192 PHE A O 1
ATOM 1507 N N . THR A 1 193 ? 74.530 18.753 31.851 1.00 18.41 193 THR A N 1
ATOM 1508 C CA . THR A 1 193 ? 75.912 18.904 32.331 1.00 19.95 193 THR A CA 1
ATOM 1509 C C . THR A 1 193 ? 76.701 17.624 32.059 1.00 19.86 193 THR A C 1
ATOM 1510 O O . THR A 1 193 ? 77.910 17.722 31.822 1.00 20.82 193 THR A O 1
ATOM 1514 N N . PHE A 1 194 ? 76.042 16.458 32.101 1.00 19.92 194 PHE A N 1
ATOM 1515 C CA . PHE A 1 194 ? 76.682 15.203 31.674 1.00 21.10 194 PHE A CA 1
ATOM 1516 C C . PHE A 1 194 ? 77.232 15.337 30.256 1.00 19.42 194 PHE A C 1
ATOM 1517 O O . PHE A 1 194 ? 78.357 14.953 29.950 1.00 21.86 194 PHE A O 1
ATOM 1525 N N . ALA A 1 195 ? 76.431 15.881 29.328 1.00 18.80 195 ALA A N 1
ATOM 1526 C CA . ALA A 1 195 ? 76.837 16.038 27.934 1.00 18.03 195 ALA A CA 1
ATOM 1527 C C . ALA A 1 195 ? 78.034 16.986 27.823 1.00 17.83 195 ALA A C 1
ATOM 1528 O O . 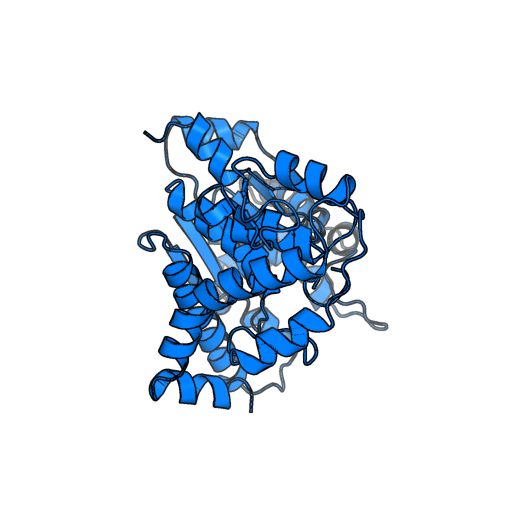ALA A 1 195 ? 78.931 16.787 27.002 1.00 20.12 195 ALA A O 1
ATOM 1530 N N . GLU A 1 196 ? 78.025 18.043 28.652 1.00 18.58 196 GLU A N 1
ATOM 1531 C CA . GLU A 1 196 ? 79.122 19.018 28.603 1.00 19.85 196 GLU A CA 1
ATOM 1532 C C . GLU A 1 196 ? 80.391 18.321 29.132 1.00 22.03 196 GLU A C 1
ATOM 1533 O O . GLU A 1 196 ? 81.473 18.654 28.639 1.00 24.80 196 GLU A O 1
ATOM 1539 N N . LYS A 1 197 ? 80.335 17.393 30.059 1.00 22.04 197 LYS A N 1
ATOM 1540 C CA . LYS A 1 197 ? 81.520 16.719 30.569 1.00 25.27 197 LYS A CA 1
ATOM 1541 C C . LYS A 1 197 ? 82.026 15.686 29.581 1.00 25.93 197 LYS A C 1
ATOM 1542 O O . LYS A 1 197 ? 83.240 15.579 29.348 1.00 27.64 197 LYS A O 1
ATOM 1548 N N . TYR A 1 198 ? 81.124 14.877 29.028 1.00 24.50 198 TYR A N 1
ATOM 1549 C CA . TYR A 1 198 ? 81.581 13.664 28.334 1.00 25.16 198 TYR A CA 1
ATOM 1550 C C . TYR A 1 198 ? 81.710 13.826 26.842 1.00 22.81 198 TYR A C 1
ATOM 1551 O O . TYR A 1 198 ? 82.534 13.067 26.291 1.00 25.63 198 TYR A O 1
ATOM 1560 N N . LEU A 1 199 ? 81.044 14.723 26.121 1.00 21.45 199 LEU A N 1
ATOM 1561 C CA . LEU A 1 199 ? 81.343 14.899 24.695 1.00 20.61 199 LEU A CA 1
ATOM 1562 C C . LEU A 1 199 ? 82.811 15.187 24.465 1.00 21.51 199 LEU A C 1
ATOM 1563 O O . LEU A 1 199 ? 83.389 14.582 23.541 1.00 22.71 199 LEU A O 1
ATOM 1568 N N . PRO A 1 200 ? 83.494 16.049 25.210 1.00 24.31 200 PRO A N 1
ATOM 1569 C CA . PRO A 1 200 ? 84.935 16.229 24.964 1.00 26.71 200 PRO A CA 1
ATOM 1570 C C . PRO A 1 200 ? 85.761 14.947 25.066 1.00 30.07 200 PRO A C 1
ATOM 1571 O O . PRO A 1 200 ? 86.786 14.857 24.394 1.00 33.10 200 PRO A O 1
ATOM 1575 N N . ALA A 1 201 ? 85.332 13.971 25.889 1.00 29.65 201 ALA A N 1
ATOM 1576 C CA . ALA A 1 201 ? 86.087 12.744 26.000 1.00 33.05 201 ALA A CA 1
ATOM 1577 C C . ALA A 1 201 ? 86.159 11.990 24.674 1.00 31.64 201 ALA A C 1
ATOM 1578 O O . ALA A 1 201 ? 87.100 11.221 24.432 1.00 34.66 201 ALA A O 1
ATOM 1580 N N . LEU A 1 202 ? 85.159 12.183 23.820 1.00 28.71 202 LEU A N 1
ATOM 1581 C CA . LEU A 1 202 ? 85.041 11.601 22.507 1.00 29.97 202 LEU A CA 1
ATOM 1582 C C . LEU A 1 202 ? 85.597 12.549 21.449 1.00 29.05 202 LEU A C 1
ATOM 1583 O O . LEU A 1 202 ? 85.493 12.253 20.243 1.00 31.78 202 LEU A O 1
ATOM 1588 N N . GLY A 1 203 ? 86.166 13.667 21.876 1.00 29.15 203 GLY A N 1
ATOM 1589 C CA . GLY A 1 203 ? 86.715 14.601 20.910 1.00 29.96 203 GLY A CA 1
ATOM 1590 C C . GLY A 1 203 ? 85.681 15.563 20.356 1.00 27.30 203 GLY A C 1
ATOM 1591 O O . GLY A 1 203 ? 85.945 16.306 19.400 1.00 32.52 203 GLY A O 1
ATOM 1592 N N . TYR A 1 204 ? 84.500 15.611 20.952 1.00 24.48 204 TYR A N 1
ATOM 1593 C CA . TYR A 1 204 ? 83.430 16.493 20.429 1.00 23.19 204 TYR A CA 1
ATOM 1594 C C . TYR A 1 204 ? 83.252 17.696 21.331 1.00 23.14 204 TYR A C 1
ATOM 1595 O O . TYR A 1 204 ? 83.532 17.668 22.549 1.00 26.74 204 TYR A O 1
ATOM 1604 N N . SER A 1 205 ? 82.735 18.786 20.750 1.00 22.76 205 SER A N 1
ATOM 1605 C CA . SER A 1 205 ? 82.561 19.996 21.541 1.00 23.69 205 SER A CA 1
ATOM 1606 C C . SER A 1 205 ? 81.414 19.933 22.536 1.00 20.80 205 SER A C 1
ATOM 1607 O O . SER A 1 205 ? 80.376 19.330 22.247 1.00 19.90 205 SER A O 1
ATOM 1610 N N . LYS A 1 206 ? 81.578 20.574 23.676 1.00 22.79 206 LYS A N 1
ATOM 1611 C CA . LYS A 1 206 ? 80.425 20.780 24.562 1.00 20.81 206 LYS A CA 1
ATOM 1612 C C . LYS A 1 206 ? 79.494 21.758 23.822 1.00 19.82 206 LYS A C 1
ATOM 1613 O O . LYS A 1 206 ? 79.853 22.573 22.993 1.00 21.57 206 LYS A O 1
ATOM 1619 N N . ARG A 1 207 ? 78.195 21.655 24.100 1.00 17.57 207 ARG A N 1
ATOM 1620 C CA . ARG A 1 207 ? 77.147 22.525 23.552 1.00 16.66 207 ARG A CA 1
ATOM 1621 C C . ARG A 1 207 ? 76.648 23.507 24.577 1.00 16.70 207 ARG A C 1
ATOM 1622 O O . ARG A 1 207 ? 76.741 23.305 25.785 1.00 17.98 207 ARG A O 1
ATOM 1630 N N . VAL A 1 208 ? 76.061 24.577 24.101 1.00 15.85 208 VAL A N 1
ATOM 1631 C CA . VAL A 1 208 ? 75.213 25.512 24.814 1.00 14.96 208 VAL A CA 1
ATOM 1632 C C . VAL A 1 208 ? 73.938 24.765 25.253 1.00 14.55 208 VAL A C 1
ATOM 1633 O O . VAL A 1 208 ? 73.385 23.958 24.506 1.00 15.03 208 VAL A O 1
ATOM 1637 N N . HIS A 1 209 ? 73.486 25.037 26.479 1.00 15.19 209 HIS A N 1
ATOM 1638 C CA . HIS A 1 209 ? 72.226 24.454 26.962 1.00 15.13 209 HIS A CA 1
ATOM 1639 C C . HIS A 1 209 ? 71.288 25.520 27.442 1.00 14.82 209 HIS A C 1
ATOM 1640 O O . HIS A 1 209 ? 71.637 26.361 28.245 1.00 16.55 209 HIS A O 1
ATOM 1647 N N . LEU A 1 210 ? 70.039 25.456 26.906 1.00 14.47 210 LEU A N 1
ATOM 1648 C CA . LEU A 1 210 ? 68.974 26.444 27.185 1.00 14.48 210 LEU A CA 1
ATOM 1649 C C . LEU A 1 210 ? 67.891 25.733 27.946 1.00 15.07 210 LEU A C 1
ATOM 1650 O O . LEU A 1 210 ? 67.337 24.732 27.432 1.00 16.01 210 LEU A O 1
ATOM 1655 N N . MET A 1 211 ? 67.567 26.187 29.157 1.00 15.00 211 MET A N 1
ATOM 1656 C CA . MET A 1 211 ? 66.618 25.470 30.005 1.00 15.16 211 MET A CA 1
ATOM 1657 C C . MET A 1 211 ? 65.408 26.331 30.403 1.00 15.16 211 MET A C 1
ATOM 1658 O O . MET A 1 211 ? 65.567 27.331 31.076 1.00 16.16 211 MET A O 1
ATOM 1663 N N . ASN A 1 212 ? 64.231 25.842 30.031 1.00 15.89 212 ASN A N 1
ATOM 1664 C CA . ASN A 1 212 ? 62.962 26.492 30.436 1.00 15.73 212 ASN A CA 1
ATOM 1665 C C . ASN A 1 212 ? 62.687 26.120 31.907 1.00 15.85 212 ASN A C 1
ATOM 1666 O O . ASN A 1 212 ? 63.142 25.083 32.379 1.00 17.73 212 ASN A O 1
ATOM 1671 N N . PRO A 1 213 ? 61.903 26.939 32.621 1.00 16.45 213 PRO A N 1
ATOM 1672 C CA . PRO A 1 213 ? 61.445 26.493 33.925 1.00 17.28 213 PRO A CA 1
ATOM 1673 C C . PRO A 1 213 ? 60.445 25.343 33.767 1.00 18.33 213 PRO A C 1
ATOM 1674 O O . PRO A 1 213 ? 59.909 25.083 32.705 1.00 19.76 213 PRO A O 1
ATOM 1678 N N . MET A 1 214 ? 60.176 24.698 34.917 1.00 19.41 214 MET A N 1
ATOM 1679 C CA . MET A 1 214 ? 59.038 23.763 34.985 1.00 21.12 214 MET A CA 1
ATOM 1680 C C . MET A 1 214 ? 57.773 24.586 35.295 1.00 20.57 214 MET A C 1
ATOM 1681 O O . MET A 1 214 ? 57.616 25.076 36.379 1.00 31.86 214 MET A O 1
ATOM 1686 N N . VAL A 1 215 ? 56.995 24.822 34.313 1.00 21.43 215 VAL A N 1
ATOM 1687 C CA . VAL A 1 215 ? 55.861 25.694 34.363 1.00 22.08 215 VAL A CA 1
ATOM 1688 C C . VAL A 1 215 ? 54.644 24.947 34.880 1.00 21.84 215 VAL A C 1
ATOM 1689 O O . VAL A 1 215 ? 54.366 23.886 34.332 1.00 22.64 215 VAL A O 1
ATOM 1693 N N . PRO A 1 216 ? 53.974 25.458 35.920 1.00 23.24 216 PRO A N 1
ATOM 1694 C CA . PRO A 1 216 ? 52.779 24.753 36.408 1.00 24.23 216 PRO A CA 1
ATOM 1695 C C . PRO A 1 216 ? 51.685 24.669 35.353 1.00 22.08 216 PRO A C 1
ATOM 1696 O O . PRO A 1 216 ? 51.627 25.539 34.488 1.00 23.57 216 PRO A O 1
ATOM 1700 N N . GLY A 1 217 ? 50.891 23.601 35.451 1.00 21.95 217 GLY A N 1
ATOM 1701 C CA . GLY A 1 217 ? 49.859 23.382 34.443 1.00 23.54 217 GLY A CA 1
ATOM 1702 C C . GLY A 1 217 ? 48.755 24.424 34.518 1.00 21.67 217 GLY A C 1
ATOM 1703 O O . GLY A 1 217 ? 48.459 25.007 35.567 1.00 22.36 217 GLY A O 1
ATOM 1704 N N . LEU A 1 218 ? 48.104 24.671 33.389 1.00 22.68 218 LEU A N 1
ATOM 1705 C CA . LEU A 1 218 ? 46.980 25.581 33.306 1.00 23.01 218 LEU A CA 1
ATOM 1706 C C . LEU A 1 218 ? 45.764 25.095 34.058 1.00 23.97 218 LEU A C 1
ATOM 1707 O O . LEU A 1 218 ? 45.097 25.826 34.797 1.00 27.79 218 LEU A O 1
ATOM 1712 N N . THR A 1 219 ? 45.414 23.827 33.900 1.00 27.36 219 THR A N 1
ATOM 1713 C CA . THR A 1 219 ? 44.386 23.213 34.732 1.00 35.72 219 THR A CA 1
ATOM 1714 C C . THR A 1 219 ? 45.103 22.141 35.572 1.00 49.48 219 THR A C 1
ATOM 1715 O O . THR A 1 219 ? 45.481 21.097 35.031 1.00 67.47 219 THR A O 1
ATOM 1719 N N . GLY A 1 220 ? 45.304 22.414 36.810 1.00 59.91 220 GLY A N 1
ATOM 1720 C CA . GLY A 1 220 ? 46.001 22.594 38.030 1.00 61.22 220 GLY A CA 1
ATOM 1721 C C . GLY A 1 220 ? 45.984 24.096 38.411 1.00 71.13 220 GLY A C 1
ATOM 1722 O O . GLY A 1 220 ? 44.952 24.703 38.072 1.00 64.06 220 GLY A O 1
ATOM 1723 N N . SER A 1 221 ? 47.043 24.545 39.034 1.00 79.54 221 SER A N 1
ATOM 1724 C CA . SER A 1 221 ? 47.615 25.783 39.527 1.00 85.28 221 SER A CA 1
ATOM 1725 C C . SER A 1 221 ? 48.495 25.561 40.767 1.00 91.28 221 SER A C 1
ATOM 1726 O O . SER A 1 221 ? 49.630 26.014 40.927 1.00 80.00 221 SER A O 1
ATOM 1729 N N . GLU A 1 229 ? 43.257 14.442 30.377 1.00 66.92 229 GLU A N 1
ATOM 1730 C CA . GLU A 1 229 ? 41.882 13.945 30.499 0.50 59.82 229 GLU A CA 1
ATOM 1731 C C . GLU A 1 229 ? 40.956 15.031 31.059 1.00 57.37 229 GLU A C 1
ATOM 1732 O O . GLU A 1 229 ? 39.963 15.390 30.420 1.00 55.40 229 GLU A O 1
ATOM 1738 N N . SER A 1 230 ? 41.343 15.499 32.224 1.00 54.65 230 SER A N 1
ATOM 1739 C CA . SER A 1 230 ? 40.997 16.702 32.945 1.00 51.81 230 SER A CA 1
ATOM 1740 C C . SER A 1 230 ? 41.772 17.850 32.272 1.00 45.55 230 SER A C 1
ATOM 1741 O O . SER A 1 230 ? 41.539 19.047 32.443 1.00 50.59 230 SER A O 1
ATOM 1744 N N . LYS A 1 231 ? 42.750 17.482 31.451 1.00 37.99 231 LYS A N 1
ATOM 1745 C CA . LYS A 1 231 ? 43.596 18.469 30.786 1.00 29.14 231 LYS A CA 1
ATOM 1746 C C . LYS A 1 231 ? 42.946 18.911 29.482 1.00 25.25 231 LYS A C 1
ATOM 1747 O O . LYS A 1 231 ? 42.157 18.187 28.878 1.00 28.65 231 LYS A O 1
ATOM 1753 N N . ILE A 1 232 ? 43.271 20.110 29.045 1.00 23.09 232 ILE A N 1
ATOM 1754 C CA . ILE A 1 232 ? 42.746 20.600 27.763 1.00 20.78 232 ILE A CA 1
ATOM 1755 C C . ILE A 1 232 ? 43.600 20.019 26.657 1.00 20.46 232 ILE A C 1
ATOM 1756 O O . ILE A 1 232 ? 44.779 20.386 26.510 1.00 21.54 232 ILE A O 1
ATOM 1761 N N . ASP A 1 233 ? 43.013 19.119 25.880 1.00 22.57 233 ASP A N 1
ATOM 1762 C CA . ASP A 1 233 ? 43.679 18.567 24.706 1.00 23.05 233 ASP A CA 1
ATOM 1763 C C . ASP A 1 233 ? 43.784 19.630 23.602 1.00 24.37 233 ASP A C 1
ATOM 1764 O O . ASP A 1 233 ? 42.937 20.534 23.504 1.00 26.99 233 ASP A O 1
ATOM 1769 N N . LEU A 1 234 ? 44.796 19.510 22.740 1.00 23.81 234 LEU A N 1
ATOM 1770 C CA . LEU A 1 234 ? 44.967 20.514 21.706 1.00 21.66 234 LEU A CA 1
ATOM 1771 C C . LEU A 1 234 ? 43.786 20.535 20.753 1.00 25.17 234 LEU A C 1
ATOM 1772 O O . LEU A 1 234 ? 43.556 21.552 20.110 1.00 27.58 234 LEU A O 1
ATOM 1777 N N . LEU A 1 235 ? 43.040 19.436 20.656 1.00 26.55 235 LEU A N 1
ATOM 1778 C CA . LEU A 1 235 ? 41.894 19.368 19.756 1.00 27.05 235 LEU A CA 1
ATOM 1779 C C . LEU A 1 235 ? 40.578 19.515 20.509 1.00 27.01 235 LEU A C 1
ATOM 1780 O O . LEU A 1 235 ? 39.526 19.417 19.882 1.00 31.38 235 LEU A O 1
ATOM 1785 N N . ASP A 1 236 ? 40.542 19.792 21.810 1.00 28.12 236 ASP A N 1
ATOM 1786 C CA . ASP A 1 236 ? 39.262 19.963 22.499 1.00 28.26 236 ASP A CA 1
ATOM 1787 C C . ASP A 1 236 ? 38.431 21.080 21.869 1.00 31.18 236 ASP A C 1
ATOM 1788 O O . ASP A 1 236 ? 38.953 22.130 21.495 1.00 31.01 236 ASP A O 1
ATOM 1793 N N . ARG A 1 237 ? 37.120 20.885 21.793 1.00 34.06 237 ARG A N 1
ATOM 1794 C CA . ARG A 1 237 ? 36.238 21.904 21.225 1.00 33.89 237 ARG A CA 1
ATOM 17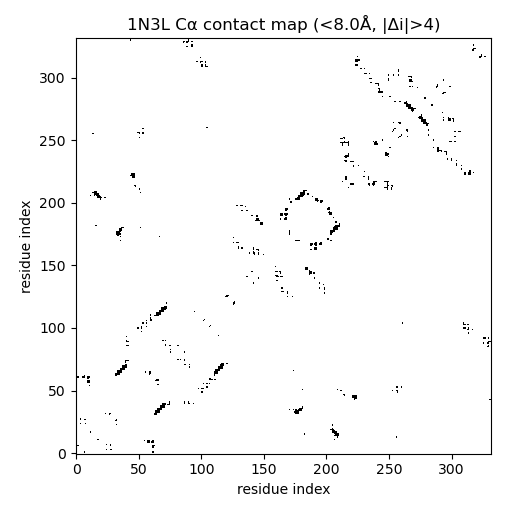95 C C . ARG A 1 237 ? 36.066 23.080 22.181 1.00 33.19 237 ARG A C 1
ATOM 1796 O O . ARG A 1 237 ? 36.338 22.918 23.375 1.00 30.76 237 ARG A O 1
ATOM 1804 N N . LYS A 1 238 ? 35.597 24.219 21.699 1.00 33.98 238 LYS A N 1
ATOM 1805 C CA . LYS A 1 238 ? 35.447 25.424 22.498 1.00 34.03 238 LYS A CA 1
ATOM 1806 C C . LYS A 1 238 ? 34.701 25.145 23.792 1.00 32.98 238 LYS A C 1
ATOM 1807 O O . LYS A 1 238 ? 35.048 25.671 24.846 1.00 36.84 238 LYS A O 1
ATOM 1813 N N . GLU A 1 239 ? 33.637 24.368 23.717 1.00 34.40 239 GLU A N 1
ATOM 1814 C CA . GLU A 1 239 ? 32.807 24.212 24.914 1.00 37.73 239 GLU A CA 1
ATOM 1815 C C . GLU A 1 239 ? 33.581 23.516 26.019 1.00 36.30 239 GLU A C 1
ATOM 1816 O O . GLU A 1 239 ? 33.396 23.815 27.198 1.00 40.46 239 GLU A O 1
ATOM 1822 N N . ASP A 1 240 ? 34.445 22.573 25.632 1.00 31.86 240 ASP A N 1
ATOM 1823 C CA . ASP A 1 240 ? 35.234 21.888 26.677 1.00 34.05 240 ASP A CA 1
ATOM 1824 C C . ASP A 1 240 ? 36.406 22.711 27.177 1.00 28.51 240 ASP A C 1
ATOM 1825 O O . ASP A 1 240 ? 36.794 22.587 28.348 1.00 33.16 240 ASP A O 1
ATOM 1830 N N . VAL A 1 241 ? 36.987 23.557 26.330 1.00 30.15 241 VAL A N 1
ATOM 1831 C CA . VAL A 1 241 ? 38.012 24.515 26.755 1.00 27.54 241 VAL A CA 1
ATOM 1832 C C . VAL A 1 241 ? 37.374 25.395 27.817 1.00 31.01 241 VAL A C 1
ATOM 1833 O O . VAL A 1 241 ? 37.950 25.601 28.869 1.00 29.00 241 VAL A O 1
ATOM 1837 N N . LYS A 1 242 ? 36.191 25.881 27.491 1.00 30.77 242 LYS A N 1
ATOM 1838 C CA . LYS A 1 242 ? 35.507 26.749 28.434 1.00 34.11 242 LYS A CA 1
ATOM 1839 C C . LYS A 1 242 ? 35.264 26.047 29.758 1.00 35.72 242 LYS A C 1
ATOM 1840 O O . LYS A 1 242 ? 35.525 26.566 30.834 1.00 37.27 242 LYS A O 1
ATOM 1846 N N . LYS A 1 243 ? 34.732 24.829 29.694 1.00 34.51 243 LYS A N 1
ATOM 1847 C CA . LYS A 1 243 ? 34.404 24.207 30.975 1.00 38.16 243 LYS A CA 1
ATOM 1848 C C . LYS A 1 243 ? 35.665 23.883 31.758 1.00 35.17 243 LYS A C 1
ATOM 1849 O O . LYS A 1 243 ? 35.609 24.067 32.974 1.00 35.34 243 LYS A O 1
ATOM 1855 N N . LYS A 1 244 ? 36.709 23.419 31.076 1.00 29.46 244 LYS A N 1
ATOM 1856 C CA . LYS A 1 244 ? 37.905 23.025 31.834 1.00 28.39 244 LYS A CA 1
ATOM 1857 C C . LYS A 1 244 ? 38.589 24.236 32.436 1.00 27.11 244 LYS A C 1
ATOM 1858 O O . LYS A 1 244 ? 39.101 24.185 33.547 1.00 31.15 244 LYS A O 1
ATOM 1864 N N . LEU A 1 245 ? 38.566 25.374 31.734 1.00 29.25 245 LEU A N 1
ATOM 1865 C CA . LEU A 1 245 ? 39.216 26.524 32.319 1.00 31.09 245 LEU A CA 1
ATOM 1866 C C . LEU A 1 245 ? 38.421 27.068 33.493 1.00 34.68 245 LEU A C 1
ATOM 1867 O O . LEU A 1 245 ? 38.995 27.692 34.371 1.00 39.93 245 LEU A O 1
ATOM 1872 N N . LYS A 1 246 ? 37.085 26.896 33.434 1.00 40.07 246 LYS A N 1
ATOM 1873 C CA . LYS A 1 246 ? 36.388 27.450 34.624 1.00 46.87 246 LYS A CA 1
ATOM 1874 C C . LYS A 1 246 ? 36.686 26.677 35.900 1.00 42.80 246 LYS A C 1
ATOM 1875 O O . LYS A 1 246 ? 36.592 27.184 37.023 1.00 43.39 246 LYS A O 1
ATOM 1881 N N . LYS A 1 247 ? 37.083 25.409 35.808 1.00 41.48 247 LYS A N 1
ATOM 1882 C CA . LYS A 1 247 ? 37.502 24.686 37.009 1.00 44.05 247 LYS A CA 1
ATOM 1883 C C . LYS A 1 247 ? 38.971 24.937 37.369 1.00 41.96 247 LYS A C 1
ATOM 1884 O O . LYS A 1 247 ? 39.383 24.394 38.401 1.00 43.57 247 LYS A O 1
ATOM 1890 N N . ALA A 1 248 ? 39.715 25.698 36.550 1.00 35.94 248 ALA A N 1
ATOM 1891 C CA . ALA A 1 248 ? 41.126 25.965 36.852 1.00 34.71 248 ALA A CA 1
ATOM 1892 C C . ALA A 1 248 ? 41.313 26.688 38.171 1.00 29.69 248 ALA A C 1
ATOM 1893 O O . ALA A 1 248 ? 40.597 27.641 38.500 1.00 32.42 248 ALA A O 1
ATOM 1895 N N . PHE A 1 249 ? 42.296 26.230 38.944 1.00 30.74 249 PHE A N 1
ATOM 1896 C CA . PHE A 1 249 ? 42.655 26.945 40.183 1.00 27.82 249 PHE A CA 1
ATOM 1897 C C . PHE A 1 249 ? 43.319 28.248 39.828 1.00 25.97 249 PHE A C 1
ATOM 1898 O O . PHE A 1 249 ? 44.229 28.357 38.973 1.00 27.29 249 PHE A O 1
ATOM 1906 N N . CYS A 1 250 ? 42.898 29.300 40.525 1.00 23.73 250 CYS A N 1
ATOM 1907 C CA . CYS A 1 250 ? 43.462 30.618 40.281 1.00 21.12 250 CYS A CA 1
ATOM 1908 C C . CYS A 1 250 ? 43.113 31.482 41.466 1.00 22.83 250 CYS A C 1
ATOM 1909 O O . CYS A 1 250 ? 42.010 32.038 41.487 1.00 25.69 250 CYS A O 1
ATOM 1912 N N . GLU A 1 251 ? 43.985 31.507 42.469 1.00 25.38 251 GLU A N 1
ATOM 1913 C CA . GLU A 1 251 ? 43.664 32.213 43.728 1.00 22.91 251 GLU A CA 1
ATOM 1914 C C . GLU A 1 251 ? 43.883 33.707 43.594 1.00 20.63 251 GLU A C 1
ATOM 1915 O O . GLU A 1 251 ? 44.896 34.207 43.102 1.00 21.88 251 GLU A O 1
ATOM 1921 N N . PRO A 1 252 ? 42.893 34.494 44.041 1.00 21.25 252 PRO A N 1
ATOM 1922 C CA . PRO A 1 252 ? 43.010 35.951 43.955 1.00 22.04 252 PRO A CA 1
ATOM 1923 C C . PRO A 1 252 ? 44.293 36.469 44.612 1.00 20.01 252 PRO A C 1
ATOM 1924 O O . PRO A 1 252 ? 44.654 36.008 45.719 1.00 24.18 252 PRO A O 1
ATOM 1928 N N . GLY A 1 253 ? 45.021 37.343 43.938 1.00 20.41 253 GLY A N 1
ATOM 1929 C CA . GLY A 1 253 ? 46.221 37.963 44.450 1.00 21.44 253 GLY A CA 1
ATOM 1930 C C . GLY A 1 253 ? 47.410 37.021 44.375 1.00 21.67 253 GLY A C 1
ATOM 1931 O O . GLY A 1 253 ? 48.499 37.496 44.663 1.00 24.17 253 GLY A O 1
ATOM 1932 N N . ASN A 1 254 ? 47.302 35.745 44.027 1.00 21.03 254 ASN A N 1
ATOM 1933 C CA . ASN A 1 254 ? 48.454 34.803 44.037 1.00 22.87 254 ASN A CA 1
ATOM 1934 C C . ASN A 1 254 ? 49.246 34.929 42.754 1.00 21.82 254 ASN A C 1
ATOM 1935 O O . ASN A 1 254 ? 48.795 34.531 41.672 1.00 23.11 254 ASN A O 1
ATOM 1940 N N . VAL A 1 255 ? 50.443 35.515 42.785 1.00 20.33 255 VAL A N 1
ATOM 1941 C CA . VAL A 1 255 ? 51.274 35.648 41.593 1.00 19.66 255 VAL A CA 1
ATOM 1942 C C . VAL A 1 255 ? 52.425 34.671 41.579 1.00 21.77 255 VAL A C 1
ATOM 1943 O O . VAL A 1 255 ? 53.106 34.527 40.529 1.00 26.03 255 VAL A O 1
ATOM 1947 N N . GLU A 1 256 ? 52.723 34.007 42.686 1.00 22.85 256 GLU A N 1
ATOM 1948 C CA . GLU A 1 256 ? 53.936 33.165 42.681 1.00 22.72 256 GLU A CA 1
ATOM 1949 C C . GLU A 1 256 ? 53.681 31.790 42.174 1.00 24.21 256 GLU A C 1
ATOM 1950 O O . GLU A 1 256 ? 54.579 31.063 41.685 1.00 26.84 256 GLU A O 1
ATOM 1956 N N . ASN A 1 257 ? 52.434 31.331 42.390 1.00 23.37 257 ASN A N 1
ATOM 1957 C CA . ASN A 1 257 ? 52.206 29.929 41.942 1.00 24.34 257 ASN A CA 1
ATOM 1958 C C . ASN A 1 257 ? 50.823 29.964 41.304 1.00 27.06 257 ASN A C 1
ATOM 1959 O O . ASN A 1 257 ? 49.827 29.788 42.014 1.00 37.65 257 ASN A O 1
ATOM 1964 N N . ASN A 1 258 ? 50.730 30.213 40.004 1.00 20.06 258 ASN A N 1
ATOM 1965 C CA . ASN A 1 258 ? 49.459 30.462 39.389 1.00 18.50 258 ASN A CA 1
ATOM 1966 C C . ASN A 1 258 ? 49.568 29.973 37.942 1.00 17.83 258 ASN A C 1
ATOM 1967 O O . ASN A 1 258 ? 50.264 30.623 37.126 1.00 18.58 258 ASN A O 1
ATOM 1972 N N . GLY A 1 259 ? 48.931 28.864 37.637 1.00 19.20 259 GLY A N 1
ATOM 1973 C CA . GLY A 1 259 ? 49.081 28.229 36.299 1.00 19.61 259 GLY A CA 1
ATOM 1974 C C . GLY A 1 259 ? 48.468 29.096 35.209 1.00 18.37 259 GLY A C 1
ATOM 1975 O O . GLY A 1 259 ? 48.881 29.007 34.058 1.00 18.19 259 GLY A O 1
ATOM 1976 N N . VAL A 1 260 ? 47.488 29.942 35.544 1.00 17.87 260 VAL A N 1
ATOM 1977 C CA . VAL A 1 260 ? 46.864 30.823 34.537 1.00 17.06 260 VAL A CA 1
ATOM 1978 C C . VAL A 1 260 ? 47.842 31.927 34.202 1.00 17.02 260 VAL A C 1
ATOM 1979 O O . VAL A 1 260 ? 48.108 32.179 33.009 1.00 17.08 260 VAL A O 1
ATOM 1983 N N . LEU A 1 261 ? 48.419 32.599 35.212 1.00 16.59 261 LEU A N 1
ATOM 1984 C CA . LEU A 1 261 ? 49.454 33.593 34.942 1.00 16.81 261 LEU A CA 1
ATOM 1985 C C . LEU A 1 261 ? 50.652 32.957 34.233 1.00 15.97 261 LEU A C 1
ATOM 1986 O O . LEU A 1 261 ? 51.232 33.618 33.351 1.00 17.16 261 LEU A O 1
ATOM 1991 N N . SER A 1 262 ? 51.070 31.764 34.606 1.00 16.24 262 SER A N 1
ATOM 1992 C CA . SER A 1 262 ? 52.210 31.145 33.948 1.00 17.16 262 SER A CA 1
ATOM 1993 C C . SER A 1 262 ? 51.955 30.918 32.480 1.00 16.47 262 SER A C 1
ATOM 1994 O O . SER A 1 262 ? 52.861 31.080 31.630 1.00 17.79 262 SER A O 1
ATOM 1997 N N . PHE A 1 263 ? 50.724 30.542 32.106 1.00 16.13 263 PHE A N 1
ATOM 1998 C CA . PHE A 1 263 ? 50.426 30.284 30.696 1.00 16.17 263 PHE A CA 1
ATOM 1999 C C . PHE A 1 263 ? 50.468 31.615 29.932 1.00 15.90 263 PHE A C 1
ATOM 2000 O O . PHE A 1 263 ? 50.904 31.689 28.777 1.00 17.49 263 PHE A O 1
ATOM 2008 N N . ILE A 1 264 ? 49.965 32.688 30.570 1.00 16.59 264 ILE A N 1
ATOM 2009 C CA . ILE A 1 264 ? 50.087 34.008 29.966 1.00 16.26 264 ILE A CA 1
ATOM 2010 C C . ILE A 1 264 ? 51.568 34.378 29.817 1.00 16.48 264 ILE A C 1
ATOM 2011 O O . ILE A 1 264 ? 52.010 34.767 28.722 1.00 17.06 264 ILE A O 1
ATOM 2016 N N . LYS A 1 265 ? 52.399 34.208 30.867 1.00 16.73 265 LYS A N 1
ATOM 2017 C CA . LYS A 1 265 ? 53.789 34.610 30.766 1.00 17.43 265 LYS A CA 1
ATOM 2018 C C . LYS A 1 265 ? 54.565 33.891 29.647 1.00 17.31 265 LYS A C 1
ATOM 2019 O O . LYS A 1 265 ? 55.377 34.490 28.918 1.00 19.35 265 LYS A O 1
ATOM 2025 N N . HIS A 1 266 ? 54.325 32.573 29.561 1.00 16.73 266 HIS A N 1
ATOM 2026 C CA . HIS A 1 266 ? 55.161 31.711 28.708 1.00 17.12 266 HIS A CA 1
ATOM 2027 C C . HIS A 1 266 ? 54.581 31.498 27.322 1.00 17.65 266 HIS A C 1
ATOM 2028 O O . HIS A 1 266 ? 55.344 31.118 26.439 1.00 22.05 266 HIS A O 1
ATOM 2035 N N . VAL A 1 267 ? 53.279 31.723 27.113 1.00 17.08 267 VAL A N 1
ATOM 2036 C CA . VAL A 1 267 ? 52.660 31.360 25.847 1.00 18.15 267 VAL A CA 1
ATOM 2037 C C . VAL A 1 267 ? 51.980 32.566 25.203 1.00 17.80 267 VAL A C 1
ATOM 2038 O O . VAL A 1 267 ? 52.223 32.912 24.062 1.00 19.99 267 VAL A O 1
ATOM 2042 N N . LEU A 1 268 ? 51.097 33.216 25.965 1.00 18.20 268 LEU A N 1
ATOM 2043 C CA . LEU A 1 268 ? 50.245 34.216 25.310 1.00 19.28 268 LEU A CA 1
ATOM 2044 C C . LEU A 1 268 ? 50.863 35.598 25.240 1.00 19.68 268 LEU A C 1
ATOM 2045 O O . LEU A 1 268 ? 50.793 36.196 24.148 1.00 22.61 268 LEU A O 1
ATOM 2050 N N . PHE A 1 269 ? 51.469 36.085 26.309 1.00 20.03 269 PHE A N 1
ATOM 2051 C CA . PHE A 1 269 ? 52.099 37.409 26.250 1.00 21.26 269 PHE A CA 1
ATOM 2052 C C . PHE A 1 269 ? 53.177 37.458 25.182 1.00 21.87 269 PHE A C 1
ATOM 2053 O O . PHE A 1 269 ? 53.256 38.473 24.458 1.00 24.70 269 PHE A O 1
ATOM 2061 N N . PRO A 1 270 ? 54.043 36.420 25.011 1.00 22.37 270 PRO A N 1
ATOM 2062 C CA . PRO A 1 270 ? 55.078 36.481 23.992 1.00 26.55 270 PRO A CA 1
ATOM 2063 C C . PRO A 1 270 ? 54.578 36.615 22.550 1.00 27.96 270 PRO A C 1
ATOM 2064 O O . PRO A 1 270 ? 55.441 37.021 21.742 1.00 33.69 270 PRO A O 1
ATOM 2068 N N . LEU A 1 271 ? 53.332 36.298 22.212 1.00 24.52 271 LEU A N 1
ATOM 2069 C CA . LEU A 1 271 ? 52.894 36.360 20.804 1.00 27.29 271 LEU A CA 1
ATOM 2070 C C . LEU A 1 271 ? 53.197 37.759 20.253 1.00 27.31 271 LEU A C 1
ATOM 2071 O O . LEU A 1 271 ? 53.779 37.817 19.142 1.00 38.70 271 LEU A O 1
ATOM 2076 N N . LYS A 1 272 ? 52.799 38.820 20.953 1.00 29.42 272 LYS A N 1
ATOM 2077 C CA . LYS A 1 272 ? 53.012 40.176 20.443 1.00 31.25 272 LYS A CA 1
ATOM 2078 C C . LYS A 1 272 ? 53.581 41.074 21.542 1.00 30.30 272 LYS A C 1
ATOM 2079 O O . LYS A 1 272 ? 53.567 42.299 21.461 1.00 36.11 272 LYS A O 1
ATOM 2085 N N . SER A 1 273 ? 54.069 40.406 22.589 1.00 28.99 273 SER A N 1
ATOM 2086 C CA . SER A 1 273 ? 54.591 41.142 23.752 1.00 29.11 273 SER A CA 1
ATOM 2087 C C . SER A 1 273 ? 53.530 42.087 24.286 1.00 29.03 273 SER A C 1
ATOM 2088 O O . SER A 1 273 ? 53.740 43.241 24.626 1.00 32.79 273 SER A O 1
ATOM 2091 N N . GLU A 1 274 ? 52.316 41.533 24.431 1.00 28.95 274 GLU A N 1
ATOM 2092 C CA . GLU A 1 274 ? 51.218 42.221 25.089 1.00 26.29 274 GLU A CA 1
ATOM 2093 C C . GLU A 1 274 ? 50.142 41.210 25.504 1.00 23.84 274 GLU A C 1
ATOM 2094 O O . GLU A 1 274 ? 50.134 40.050 25.104 1.00 23.97 274 GLU A O 1
ATOM 2100 N N . PHE A 1 275 ? 49.215 41.608 26.350 1.00 20.34 275 PHE A N 1
ATOM 2101 C CA . PHE A 1 275 ? 48.108 40.745 26.760 1.00 18.88 275 PHE A CA 1
ATOM 2102 C C . PHE A 1 275 ? 46.948 41.666 27.083 1.00 17.76 275 PHE A C 1
ATOM 2103 O O . PHE A 1 275 ? 47.106 42.617 27.835 1.00 19.27 275 PHE A O 1
ATOM 2111 N N . VAL A 1 276 ? 45.804 41.316 26.518 1.00 17.30 276 VAL A N 1
ATOM 2112 C CA . VAL A 1 276 ? 44.566 42.053 26.778 1.00 17.50 276 VAL A CA 1
ATOM 2113 C C . VAL A 1 276 ? 43.763 41.371 27.870 1.00 16.63 276 VAL A C 1
ATOM 2114 O O . VAL A 1 276 ? 43.381 40.199 27.722 1.00 18.58 276 VAL A O 1
ATOM 2118 N N . ILE A 1 277 ? 43.498 42.111 28.934 1.00 17.13 277 ILE A N 1
ATOM 2119 C CA . ILE A 1 277 ? 42.539 41.649 29.965 1.00 17.23 277 ILE A CA 1
ATOM 2120 C C . ILE A 1 277 ? 41.169 42.210 29.624 1.00 16.38 277 ILE A C 1
ATOM 2121 O O . ILE A 1 277 ? 40.977 43.422 29.441 1.00 17.91 277 ILE A O 1
ATOM 2126 N N . LEU A 1 278 ? 40.202 41.264 29.566 1.00 16.88 278 LEU A N 1
ATOM 2127 C CA . LEU A 1 278 ? 38.774 41.567 29.385 1.00 17.60 278 LEU A CA 1
ATOM 2128 C C . LEU A 1 278 ? 38.164 41.771 30.771 1.00 18.09 278 LEU A C 1
ATOM 2129 O O . LEU A 1 278 ? 38.202 40.903 31.630 1.00 20.62 278 LEU A O 1
ATOM 2134 N N . ARG A 1 279 ? 37.604 42.954 30.991 1.00 18.09 279 ARG A N 1
ATOM 2135 C CA . ARG A 1 279 ? 37.096 43.309 32.336 1.00 18.61 279 ARG A CA 1
ATOM 2136 C C . ARG A 1 279 ? 35.935 44.245 32.117 1.00 20.04 279 ARG A C 1
ATOM 2137 O O . ARG A 1 279 ? 35.972 45.128 31.196 1.00 21.58 279 ARG A O 1
ATOM 2145 N N . ASP A 1 280 ? 34.881 44.141 32.908 1.00 19.68 280 ASP A N 1
ATOM 2146 C CA . ASP A 1 280 ? 33.717 45.011 32.820 1.00 20.01 280 ASP A CA 1
ATOM 2147 C C . ASP A 1 280 ? 34.103 46.442 33.097 1.00 19.76 280 ASP A C 1
ATOM 2148 O O . ASP A 1 280 ? 34.999 46.779 33.872 1.00 18.36 280 ASP A O 1
ATOM 2153 N N . GLU A 1 281 ? 33.371 47.338 32.426 1.00 22.87 281 GLU A N 1
ATOM 2154 C CA . GLU A 1 281 ? 33.523 48.769 32.657 1.00 21.67 281 GLU A CA 1
ATOM 2155 C C . GLU A 1 281 ? 33.453 49.155 34.127 1.00 19.61 281 GLU A C 1
ATOM 2156 O O . GLU A 1 281 ? 34.152 50.075 34.602 1.00 20.60 281 GLU A O 1
ATOM 2162 N N . LYS A 1 282 ? 32.630 48.445 34.901 1.00 19.46 282 LYS A N 1
ATOM 2163 C CA . LYS A 1 282 ? 32.449 48.763 36.340 1.00 19.71 282 LYS A CA 1
ATOM 2164 C C . LYS A 1 282 ? 33.796 48.715 37.042 1.00 18.49 282 LYS A C 1
ATOM 2165 O O . LYS A 1 282 ? 33.983 49.439 38.049 1.00 18.02 282 LYS A O 1
ATOM 2171 N N . TRP A 1 283 ? 34.709 47.835 36.640 1.00 17.52 283 TRP A N 1
ATOM 2172 C CA . TRP A 1 283 ? 35.978 47.587 37.329 1.00 18.11 283 TRP A CA 1
ATOM 2173 C C . TRP A 1 283 ? 37.139 48.168 36.537 1.00 18.21 283 TRP A C 1
ATOM 2174 O O . TRP A 1 283 ? 38.292 47.868 36.812 1.00 20.22 283 TRP A O 1
ATOM 2185 N N . GLY A 1 284 ? 36.852 49.025 35.547 1.00 18.69 284 GLY A N 1
ATOM 2186 C CA . GLY A 1 284 ? 37.927 49.699 34.845 1.00 20.10 284 GLY A CA 1
ATOM 2187 C C . GLY A 1 284 ? 37.964 49.427 33.358 1.00 19.45 284 GLY A C 1
ATOM 2188 O O . GLY A 1 284 ? 38.727 50.104 32.663 1.00 22.21 284 GLY A O 1
ATOM 2189 N N . GLY A 1 285 ? 37.166 48.496 32.855 1.00 18.74 285 GLY A N 1
ATOM 2190 C CA . GLY A 1 285 ? 37.173 48.156 31.462 1.00 18.59 285 GLY A CA 1
ATOM 2191 C C . GLY A 1 285 ? 38.423 47.380 31.071 1.00 16.72 285 GLY A C 1
ATOM 2192 O O . GLY A 1 285 ? 39.311 47.035 31.841 1.00 18.21 285 GLY A O 1
ATOM 2193 N N . ASN A 1 286 ? 38.521 47.068 29.750 1.00 17.54 286 ASN A N 1
ATOM 2194 C CA . ASN A 1 286 ? 39.659 46.280 29.256 1.00 17.30 286 ASN A CA 1
ATOM 2195 C C . ASN A 1 286 ? 40.987 47.024 29.459 1.00 16.86 286 ASN A C 1
ATOM 2196 O O . ASN A 1 286 ? 40.964 48.263 29.466 1.00 18.85 286 ASN A O 1
ATOM 2201 N N . LYS A 1 287 ? 42.056 46.267 29.614 1.00 16.48 287 LYS A N 1
ATOM 2202 C CA . LYS A 1 287 ? 43.357 46.913 29.718 1.00 17.91 287 LYS A CA 1
ATOM 2203 C C . LYS A 1 287 ? 44.335 46.072 28.903 1.00 17.27 287 LYS A C 1
ATOM 2204 O O . LYS A 1 287 ? 44.305 44.826 28.976 1.00 18.06 287 LYS A O 1
ATOM 2210 N N . THR A 1 288 ? 45.200 46.736 28.153 1.00 17.52 288 THR A N 1
ATOM 2211 C CA . THR A 1 288 ? 46.232 46.058 27.374 1.00 19.09 288 THR A CA 1
ATOM 2212 C C . THR A 1 288 ? 47.541 46.233 28.108 1.00 18.02 288 THR A C 1
ATOM 2213 O O . THR A 1 288 ? 48.026 47.340 28.290 1.00 22.45 288 THR A O 1
ATOM 2217 N N . TYR A 1 289 ? 48.166 45.160 28.528 1.00 19.13 289 TYR A N 1
ATOM 2218 C CA . TYR A 1 289 ? 49.481 45.185 29.208 1.00 20.90 289 TYR A CA 1
ATOM 2219 C C . TYR A 1 289 ? 50.591 45.014 28.183 1.00 21.87 289 TYR A C 1
ATOM 2220 O O . TYR A 1 289 ? 50.509 44.114 27.326 1.00 24.69 289 TYR A O 1
ATOM 2229 N N . THR A 1 290 ? 51.601 45.869 28.320 1.00 23.94 290 THR A N 1
ATOM 2230 C CA . THR A 1 290 ? 52.790 45.746 27.462 1.00 24.48 290 THR A CA 1
ATOM 2231 C C . THR A 1 290 ? 53.996 45.206 28.202 1.00 24.78 290 THR A C 1
ATOM 2232 O O . THR A 1 290 ? 55.079 45.085 27.598 1.00 32.61 290 THR A O 1
ATOM 2236 N N . ALA A 1 291 ? 53.846 44.857 29.464 1.00 25.35 291 ALA A N 1
ATOM 2237 C CA . ALA A 1 291 ? 54.955 44.224 30.200 1.00 24.73 291 ALA A CA 1
ATOM 2238 C C . ALA A 1 291 ? 54.297 43.238 31.129 1.00 23.07 291 ALA A C 1
ATOM 2239 O O . ALA A 1 291 ? 53.319 43.582 31.785 1.00 22.42 291 ALA A O 1
ATOM 2241 N N . TYR A 1 292 ? 54.762 41.978 31.170 1.00 23.64 292 TYR A N 1
ATOM 2242 C CA . TYR A 1 292 ? 54.175 40.986 32.107 1.00 22.35 292 TYR A CA 1
ATOM 2243 C C . TYR A 1 292 ? 54.215 41.504 33.537 1.00 20.88 292 TYR A C 1
ATOM 2244 O O . TYR A 1 292 ? 53.262 41.299 34.305 1.00 21.09 292 TYR A O 1
ATOM 2253 N N . VAL A 1 293 ? 55.293 42.178 33.947 1.00 21.15 293 VAL A N 1
ATOM 2254 C CA . VAL A 1 293 ? 55.372 42.608 35.343 1.00 23.56 293 VAL A CA 1
ATOM 2255 C C . VAL A 1 293 ? 54.197 43.518 35.695 1.00 21.61 293 VAL A C 1
ATOM 2256 O O . VAL A 1 293 ? 53.769 43.558 36.873 1.00 23.64 293 VAL A O 1
ATOM 2260 N N . ASP A 1 294 ? 53.668 44.266 34.750 1.00 21.19 294 ASP A N 1
ATOM 2261 C CA . ASP A 1 294 ? 52.530 45.180 35.015 1.00 22.44 294 ASP A CA 1
ATOM 2262 C C . ASP A 1 294 ? 51.243 44.413 35.286 1.00 20.50 294 ASP A C 1
ATOM 2263 O O . ASP A 1 294 ? 50.393 44.732 36.143 1.00 21.08 294 ASP A O 1
ATOM 2268 N N . LEU A 1 295 ? 51.027 43.299 34.573 1.00 19.87 295 LEU A N 1
ATOM 2269 C CA . LEU A 1 295 ? 49.888 42.415 34.782 1.00 18.28 295 LEU A CA 1
ATOM 2270 C C . LEU A 1 295 ? 50.045 41.748 36.147 1.00 19.83 295 LEU A C 1
ATOM 2271 O O . LEU A 1 295 ? 49.063 41.684 36.925 1.00 19.19 295 LEU A O 1
ATOM 2276 N N . GLU A 1 296 ? 51.259 41.233 36.459 1.00 18.74 296 GLU A N 1
ATOM 2277 C CA . GLU A 1 296 ? 51.512 40.673 37.751 1.00 19.98 296 GLU A CA 1
ATOM 2278 C C . GLU A 1 296 ? 51.183 41.657 38.869 1.00 20.27 296 GLU A C 1
ATOM 2279 O O . GLU A 1 296 ? 50.536 41.209 39.848 1.00 20.10 296 GLU A O 1
ATOM 2285 N N . LYS A 1 297 ? 51.617 42.916 38.727 1.00 21.39 297 LYS A N 1
ATOM 2286 C CA . LYS A 1 297 ? 51.326 43.913 39.789 1.00 19.56 297 LYS A CA 1
ATOM 2287 C C . LYS A 1 297 ? 49.830 44.061 39.972 1.00 18.89 297 LYS A C 1
ATOM 2288 O O . LYS A 1 297 ? 49.315 44.129 41.103 1.00 20.72 297 LYS A O 1
ATOM 2294 N N . ASP A 1 298 ? 49.049 44.156 38.896 1.00 18.56 298 ASP A N 1
ATOM 2295 C CA . ASP A 1 298 ? 47.590 44.376 39.032 1.00 18.61 298 ASP A CA 1
ATOM 2296 C C . ASP A 1 298 ? 46.905 43.147 39.596 1.00 18.01 298 ASP A C 1
ATOM 2297 O O . ASP A 1 298 ? 45.894 43.237 40.350 1.00 19.57 298 ASP A O 1
ATOM 2302 N N . PHE A 1 299 ? 47.413 41.962 39.199 1.00 17.81 299 PHE A N 1
ATOM 2303 C CA . PHE A 1 299 ? 46.806 40.731 39.795 1.00 17.17 299 PHE A CA 1
ATOM 2304 C C . PHE A 1 299 ? 47.070 40.651 41.304 1.00 18.40 299 PHE A C 1
ATOM 2305 O O . PHE A 1 299 ? 46.175 40.379 42.087 1.00 18.68 299 PHE A O 1
ATOM 2313 N N . ALA A 1 300 ? 48.301 40.981 41.738 1.00 18.53 300 ALA A N 1
ATOM 2314 C CA . ALA A 1 300 ? 48.671 40.940 43.135 1.00 20.00 300 ALA A CA 1
ATOM 2315 C C . ALA A 1 300 ? 47.822 41.987 43.874 1.00 20.58 300 ALA A C 1
ATOM 2316 O O . ALA A 1 300 ? 47.462 41.764 45.045 1.00 22.33 300 ALA A O 1
ATOM 2318 N N . ALA A 1 301 ? 47.455 43.116 43.264 1.00 19.36 301 ALA A N 1
ATOM 2319 C CA . ALA A 1 301 ? 46.638 44.172 43.837 1.00 21.59 301 ALA A CA 1
ATOM 2320 C C . ALA A 1 301 ? 45.152 43.822 43.834 1.00 20.41 301 ALA A C 1
ATOM 2321 O O . ALA A 1 301 ? 44.366 44.579 44.412 1.00 21.87 301 ALA A O 1
ATOM 2323 N N . GLU A 1 302 ? 44.776 42.735 43.204 1.00 18.44 302 GLU A N 1
ATOM 2324 C CA . GLU A 1 302 ? 43.400 42.231 43.147 1.00 18.81 302 GLU A CA 1
ATOM 2325 C C . GLU A 1 302 ? 42.511 43.177 42.370 1.00 18.56 302 GLU A C 1
ATOM 2326 O O . GLU A 1 302 ? 41.309 43.269 42.606 1.00 20.53 302 GLU A O 1
ATOM 2332 N N . VAL A 1 303 ? 43.037 43.841 41.339 1.00 18.99 303 VAL A N 1
ATOM 2333 C CA . VAL A 1 303 ? 42.236 44.633 40.431 1.00 18.09 303 VAL A CA 1
ATOM 2334 C C . VAL A 1 303 ? 42.106 43.913 39.085 1.00 17.99 303 VAL A C 1
ATOM 2335 O O . VAL A 1 303 ? 41.458 44.423 38.154 1.00 19.09 303 VAL A O 1
ATOM 2339 N N . VAL A 1 304 ? 42.662 42.714 38.978 1.00 17.44 304 VAL A N 1
ATOM 2340 C CA . VAL A 1 304 ? 42.331 41.771 37.904 1.00 17.72 304 VAL A CA 1
ATOM 2341 C C . VAL A 1 304 ? 41.818 40.521 38.593 1.00 18.11 304 VAL A C 1
ATOM 2342 O O . VAL A 1 304 ? 42.613 39.874 39.292 1.00 19.13 304 VAL A O 1
ATOM 2346 N N . HIS A 1 305 ? 40.539 40.232 38.420 1.00 17.95 305 HIS A N 1
ATOM 2347 C CA . HIS A 1 305 ? 39.898 39.117 39.117 1.00 18.26 305 HIS A CA 1
ATOM 2348 C C . HIS A 1 305 ? 40.244 37.814 38.437 1.00 18.07 305 HIS A C 1
ATOM 2349 O O . HIS A 1 305 ? 40.418 37.753 37.237 1.00 18.69 305 HIS A O 1
ATOM 2356 N N . PRO A 1 306 ? 40.337 36.716 39.223 1.00 20.31 306 PRO A N 1
ATOM 2357 C CA . PRO A 1 306 ? 40.586 35.398 38.580 1.00 19.16 306 PRO A CA 1
ATOM 2358 C C . PRO A 1 306 ? 39.653 35.081 37.438 1.00 18.72 306 PRO A C 1
ATOM 2359 O O . PRO A 1 306 ? 40.082 34.551 36.409 1.00 19.28 306 PRO A O 1
ATOM 2363 N N . GLY A 1 307 ? 38.359 35.359 37.576 1.00 19.38 307 GLY A N 1
ATOM 2364 C CA . GLY A 1 307 ? 37.391 35.051 36.533 1.00 20.89 307 GLY A CA 1
ATOM 2365 C C . GLY A 1 307 ? 37.711 35.802 35.252 1.00 18.02 307 GLY A C 1
ATOM 2366 O O . GLY A 1 307 ? 37.578 35.282 34.110 1.00 20.98 307 GLY A O 1
ATOM 2367 N N . ASP A 1 308 ? 38.122 37.054 35.408 1.00 19.01 308 ASP A N 1
ATOM 2368 C CA . ASP A 1 308 ? 38.465 37.850 34.238 1.00 19.28 308 ASP A CA 1
ATOM 2369 C C . ASP A 1 308 ? 39.786 37.430 33.626 1.00 17.73 308 ASP A C 1
ATOM 2370 O O . ASP A 1 308 ? 39.947 37.415 32.396 1.00 19.54 308 ASP A O 1
ATOM 2375 N N . LEU A 1 309 ? 40.753 37.018 34.413 1.00 18.16 309 LEU A N 1
ATOM 2376 C CA . LEU A 1 309 ? 41.996 36.447 33.944 1.00 17.73 309 LEU A CA 1
ATOM 2377 C C . LEU A 1 309 ? 41.681 35.195 33.107 1.00 16.67 309 LEU A C 1
ATOM 2378 O O . LEU A 1 309 ? 42.184 35.047 32.003 1.00 18.53 309 LEU A O 1
ATOM 2383 N N . LYS A 1 310 ? 40.848 34.329 33.635 1.00 17.90 310 LYS A N 1
ATOM 2384 C CA . LYS A 1 310 ? 40.496 33.073 32.925 1.00 19.83 310 LYS A CA 1
ATOM 2385 C C . LYS A 1 310 ? 39.745 33.373 31.662 1.00 19.92 310 LYS A C 1
ATOM 2386 O O . LYS A 1 310 ? 40.037 32.763 30.623 1.00 20.30 310 LYS A O 1
ATOM 2392 N N . ASN A 1 311 ? 38.794 34.315 31.667 1.00 19.98 311 ASN A N 1
ATOM 2393 C CA . ASN A 1 311 ? 38.084 34.637 30.465 1.00 19.77 311 ASN A CA 1
ATOM 2394 C C . ASN A 1 311 ? 39.018 35.185 29.369 1.00 17.89 311 ASN A C 1
ATOM 2395 O O . ASN A 1 311 ? 38.905 34.859 28.166 1.00 20.07 311 ASN A O 1
ATOM 2403 N N . SER A 1 312 ? 39.973 35.997 29.812 1.00 17.44 312 SER A N 1
ATOM 2404 C CA . SER A 1 312 ? 40.986 36.579 28.921 1.00 17.55 312 SER A CA 1
ATOM 2405 C C . SER A 1 312 ? 41.863 35.504 28.288 1.00 17.01 312 SER A C 1
ATOM 2406 O O . SER A 1 312 ? 42.181 35.565 27.072 1.00 18.75 312 SER A O 1
ATOM 2409 N N . VAL A 1 313 ? 42.243 34.484 29.098 1.00 17.64 313 VAL A N 1
ATOM 2410 C CA . VAL A 1 313 ? 43.004 33.344 28.582 1.00 17.36 313 VAL A CA 1
ATOM 2411 C C . VAL A 1 313 ? 42.127 32.511 27.658 1.00 18.22 313 VAL A C 1
ATOM 2412 O O . VAL A 1 313 ? 42.590 32.046 26.608 1.00 19.68 313 VAL A O 1
ATOM 2416 N N . GLU A 1 314 ? 40.864 32.283 27.970 1.00 18.66 314 GLU A N 1
ATOM 2417 C CA . GLU A 1 314 ? 39.963 31.509 27.137 1.00 20.70 314 GLU A CA 1
ATOM 2418 C C . GLU A 1 314 ? 39.900 32.097 25.730 1.00 20.15 314 GLU A C 1
ATOM 2419 O O . GLU A 1 314 ? 40.022 31.349 24.756 1.00 21.58 314 GLU A O 1
ATOM 2425 N N . VAL A 1 315 ? 39.683 33.411 25.639 1.00 20.23 315 VAL A N 1
ATOM 2426 C CA . VAL A 1 315 ? 39.588 33.993 24.300 1.00 22.28 315 VAL A CA 1
ATOM 2427 C C . VAL A 1 315 ? 40.902 33.812 23.555 1.00 21.30 315 VAL A C 1
ATOM 2428 O O . VAL A 1 315 ? 40.867 33.375 22.364 1.00 21.84 315 VAL A O 1
ATOM 2432 N N . ALA A 1 316 ? 42.037 34.134 24.168 1.00 21.77 316 ALA A N 1
ATOM 2433 C CA . ALA A 1 316 ? 43.314 34.031 23.453 1.00 20.27 316 ALA A CA 1
ATOM 2434 C C . ALA A 1 316 ? 43.694 32.587 23.097 1.00 19.43 316 ALA A C 1
ATOM 2435 O O . ALA A 1 316 ? 44.197 32.307 22.001 1.00 20.87 316 ALA A O 1
ATOM 2437 N N . LEU A 1 317 ? 43.424 31.659 24.029 1.00 17.74 317 LEU A N 1
ATOM 2438 C CA . LEU A 1 317 ? 43.733 30.249 23.799 1.00 17.51 317 LEU A CA 1
ATOM 2439 C C . LEU A 1 317 ? 42.875 29.705 22.659 1.00 18.30 317 LEU A C 1
ATOM 2440 O O . LEU A 1 317 ? 43.343 28.972 21.783 1.00 19.28 317 LEU A O 1
ATOM 2445 N N . ASN A 1 318 ? 41.559 30.053 22.632 1.00 19.69 318 ASN A N 1
ATOM 2446 C CA . ASN A 1 318 ? 40.695 29.566 21.553 1.00 20.69 318 ASN A CA 1
ATOM 2447 C C . ASN A 1 318 ? 41.173 30.133 20.222 1.00 20.06 318 ASN A C 1
ATOM 2448 O O . ASN A 1 318 ? 41.112 29.396 19.224 1.00 23.29 318 ASN A O 1
ATOM 2453 N N . LYS A 1 319 ? 41.729 31.345 20.180 1.00 21.69 319 LYS A N 1
ATOM 2454 C CA . LYS A 1 319 ? 42.324 31.892 18.950 1.00 22.25 319 LYS A CA 1
ATOM 2455 C C . LYS A 1 319 ? 43.511 31.017 18.482 1.00 22.24 319 LYS A C 1
ATOM 2456 O O . LYS A 1 319 ? 43.723 30.769 17.288 1.00 23.83 319 LYS A O 1
ATOM 2462 N N . LEU A 1 320 ? 44.305 30.557 19.438 1.00 20.10 320 LEU A N 1
ATOM 2463 C CA . LEU A 1 320 ? 45.467 29.698 19.091 1.00 20.31 320 LEU A CA 1
ATOM 2464 C C . LEU A 1 320 ? 45.025 28.334 18.621 1.00 17.91 320 LEU A C 1
ATOM 2465 O O . LEU A 1 320 ? 45.618 27.761 17.694 1.00 21.43 320 LEU A O 1
ATOM 2470 N N . LEU A 1 321 ? 44.004 27.770 19.279 1.00 18.61 321 LEU A N 1
ATOM 2471 C CA . LEU A 1 321 ? 43.533 26.420 18.958 1.00 19.66 321 LEU A CA 1
ATOM 2472 C C . LEU A 1 321 ? 42.676 26.369 17.691 1.00 21.68 321 LEU A C 1
ATOM 2473 O O . LEU A 1 321 ? 42.613 25.317 17.041 1.00 21.61 321 LEU A O 1
ATOM 2478 N N . ASP A 1 322 ? 42.005 27.453 17.312 1.00 21.54 322 ASP A N 1
ATOM 2479 C CA . ASP A 1 322 ? 41.046 27.412 16.206 1.00 23.82 322 ASP A CA 1
ATOM 2480 C C . ASP A 1 322 ? 41.670 26.892 14.924 1.00 24.02 322 ASP A C 1
ATOM 2481 O O . ASP A 1 322 ? 41.069 25.952 14.351 1.00 24.46 322 ASP A O 1
ATOM 2486 N N . PRO A 1 323 ? 42.776 27.384 14.393 1.00 22.92 323 PRO A N 1
ATOM 2487 C CA . PRO A 1 323 ? 43.303 26.801 13.158 1.00 24.32 323 PRO A CA 1
ATOM 2488 C C . PRO A 1 323 ? 43.785 25.366 13.319 1.00 22.58 323 PRO A C 1
ATOM 2489 O O . PRO A 1 323 ? 43.760 24.668 12.285 1.00 26.62 323 PRO A O 1
ATOM 2493 N N . ILE A 1 324 ? 44.218 24.988 14.509 1.00 23.35 324 ILE A N 1
ATOM 2494 C CA . ILE A 1 324 ? 44.659 23.603 14.712 1.00 22.80 324 ILE A CA 1
ATOM 2495 C C . ILE A 1 324 ? 43.468 22.650 14.615 1.00 22.76 324 ILE A C 1
ATOM 2496 O O . ILE A 1 324 ? 43.501 21.652 13.921 1.00 25.93 324 ILE A O 1
ATOM 2501 N N . ARG A 1 325 ? 42.342 22.972 15.290 1.00 23.11 325 ARG A N 1
ATOM 2502 C CA . ARG A 1 325 ? 41.134 22.191 15.248 1.00 24.22 325 ARG A CA 1
ATOM 2503 C C . ARG A 1 325 ? 40.598 22.097 13.829 1.00 27.09 325 ARG A C 1
ATOM 2504 O O . ARG A 1 325 ? 40.158 21.027 13.393 1.00 31.28 325 ARG A O 1
ATOM 2512 N N . GLU A 1 326 ? 40.623 23.185 13.071 1.00 27.18 326 GLU A N 1
ATOM 2513 C CA . GLU A 1 326 ? 40.201 23.172 11.680 1.00 30.27 326 GLU A CA 1
ATOM 2514 C C . GLU A 1 326 ? 41.098 22.292 10.831 1.00 31.49 326 GLU A C 1
ATOM 2515 O O . GLU A 1 326 ? 40.573 21.510 10.049 1.00 35.61 326 GLU A O 1
ATOM 2521 N N . LYS A 1 327 ? 42.418 22.402 10.981 1.00 29.89 327 LYS A N 1
ATOM 2522 C CA . LYS A 1 327 ? 43.291 21.493 10.220 1.00 30.08 327 LYS A CA 1
ATOM 2523 C C . LYS A 1 327 ? 43.029 20.021 10.515 1.00 30.50 327 LYS A C 1
ATOM 2524 O O . LYS A 1 327 ? 42.979 19.120 9.676 1.00 33.97 327 LYS A O 1
ATOM 2530 N N . PHE A 1 328 ? 42.822 19.680 11.790 1.00 29.74 328 PHE A N 1
ATOM 2531 C CA . PHE A 1 328 ? 42.650 18.297 12.194 1.00 29.95 328 PHE A CA 1
ATOM 2532 C C . PHE A 1 328 ? 41.241 17.786 11.937 1.00 35.11 328 PHE A C 1
ATOM 2533 O O . PHE A 1 328 ? 40.892 16.637 12.199 1.00 38.12 328 PHE A O 1
ATOM 2541 N N . ASN A 1 329 ? 40.413 18.662 11.375 1.00 34.89 329 ASN A N 1
ATOM 2542 C CA . ASN A 1 329 ? 39.125 18.111 11.019 1.00 42.19 329 ASN A CA 1
ATOM 2543 C C . ASN A 1 329 ? 39.108 17.821 9.535 1.00 44.28 329 ASN A C 1
ATOM 2544 O O . ASN A 1 329 ? 38.065 17.533 8.980 1.00 56.86 329 ASN A O 1
ATOM 2549 N N . THR A 1 330 ? 40.240 17.856 8.839 1.00 43.27 330 THR A N 1
ATOM 2550 C CA . THR A 1 330 ? 40.174 17.388 7.442 1.00 44.75 330 THR A CA 1
ATOM 2551 C C . THR A 1 330 ? 40.266 15.867 7.478 1.00 41.30 330 THR A C 1
ATOM 2552 O O . THR A 1 330 ? 40.945 15.314 8.333 1.00 42.99 330 THR A O 1
ATOM 2556 N N . PRO A 1 331 ? 39.565 15.179 6.592 1.00 48.79 331 PRO A N 1
ATOM 2557 C CA . PRO A 1 331 ? 39.571 13.718 6.470 1.00 49.44 331 PRO A CA 1
ATOM 2558 C C . PRO A 1 331 ? 40.901 13.025 6.740 1.00 49.36 331 PRO A C 1
ATOM 2559 O O . PRO A 1 331 ? 40.943 12.064 7.509 1.00 45.72 331 PRO A O 1
ATOM 2563 N N . ALA A 1 332 ? 42.001 13.490 6.149 1.00 46.84 332 ALA A N 1
ATOM 2564 C CA . ALA A 1 332 ? 43.285 12.836 6.351 1.00 43.54 332 ALA A CA 1
ATOM 2565 C C . ALA A 1 332 ? 43.801 12.990 7.785 1.00 38.88 332 ALA A C 1
ATOM 2566 O O . ALA A 1 332 ? 44.377 12.013 8.295 1.00 42.99 332 ALA A O 1
ATOM 2568 N N . LEU A 1 333 ? 43.648 14.117 8.464 1.00 37.73 333 LEU A N 1
ATOM 2569 C CA . LEU A 1 333 ? 44.190 14.243 9.827 1.00 40.27 333 LEU A CA 1
ATOM 2570 C C . LEU A 1 333 ? 43.165 13.711 10.828 1.00 40.92 333 LEU A C 1
ATOM 2571 O O . LEU A 1 333 ? 43.541 13.174 11.870 1.00 42.18 333 LEU A O 1
ATOM 2576 N N . LYS A 1 334 ? 41.855 13.822 10.538 1.00 40.43 334 LYS A N 1
ATOM 2577 C CA . LYS A 1 334 ? 40.896 13.241 11.489 1.00 46.62 334 LYS A CA 1
ATOM 2578 C C . LYS A 1 334 ? 41.162 11.745 11.623 1.00 47.36 334 LYS A C 1
ATOM 2579 O O . LYS A 1 334 ? 41.167 11.182 12.707 1.00 51.46 334 LYS A O 1
ATOM 2585 N N . LYS A 1 335 ? 41.425 11.109 10.492 1.00 44.89 335 LYS A N 1
ATOM 2586 C CA . LYS A 1 335 ? 41.759 9.701 10.402 1.00 48.67 335 LYS A CA 1
ATOM 2587 C C . LYS A 1 335 ? 42.985 9.358 11.238 1.00 47.23 335 LYS A C 1
ATOM 2588 O O . LYS A 1 335 ? 42.960 8.449 12.061 1.00 48.62 335 LYS A O 1
ATOM 2594 N N . LEU A 1 336 ? 44.080 10.091 11.025 1.00 44.39 336 LEU A N 1
ATOM 2595 C CA . LEU A 1 336 ? 45.306 9.890 11.788 1.00 45.04 336 LEU A CA 1
ATOM 2596 C C . LEU A 1 336 ? 45.110 10.038 13.291 1.00 45.26 336 LEU A C 1
ATOM 2597 O O . LEU A 1 336 ? 45.664 9.272 14.111 1.00 44.50 336 LEU A O 1
ATOM 2602 N N . ALA A 1 337 ? 44.337 11.054 13.699 1.00 41.67 337 ALA A N 1
ATOM 2603 C CA . ALA A 1 337 ? 44.166 11.209 15.154 1.00 47.76 337 ALA A CA 1
ATOM 2604 C C . ALA A 1 337 ? 43.504 9.985 15.794 1.00 48.22 337 ALA A C 1
ATOM 2605 O O . ALA A 1 337 ? 43.834 9.598 16.925 1.00 43.40 337 ALA A O 1
ATOM 2607 N N . SER A 1 338 ? 42.540 9.399 15.085 1.00 54.07 338 SER A N 1
ATOM 2608 C CA . SER A 1 338 ? 41.797 8.286 15.677 1.00 62.09 338 SER A CA 1
ATOM 2609 C C . SER A 1 338 ? 42.657 7.044 15.797 1.00 63.07 338 SER A C 1
ATOM 2610 O O . SER A 1 338 ? 42.653 6.303 16.784 1.00 74.97 338 SER A O 1
ATOM 2613 N N . ALA A 1 339 ? 43.449 6.810 14.748 1.00 67.02 339 ALA A N 1
ATOM 2614 C CA . ALA A 1 339 ? 44.348 5.660 14.785 1.00 65.30 339 ALA A CA 1
ATOM 2615 C C . ALA A 1 339 ? 45.382 5.863 15.884 1.00 61.52 339 ALA A C 1
ATOM 2616 O O . ALA A 1 339 ? 45.614 4.967 16.693 1.00 71.36 339 ALA A O 1
ATOM 2618 N N . ALA A 1 340 ? 46.005 7.037 15.928 1.00 53.96 340 ALA A N 1
ATOM 2619 C CA . ALA A 1 340 ? 47.107 7.208 16.883 1.00 48.57 340 ALA A CA 1
ATOM 2620 C C . ALA A 1 340 ? 46.610 7.022 18.306 1.00 54.51 340 ALA A C 1
ATOM 2621 O O . ALA A 1 340 ? 47.335 6.633 19.216 1.00 49.25 340 ALA A O 1
ATOM 2623 N N . TYR A 1 341 ? 45.326 7.313 18.512 1.00 56.71 341 TYR A N 1
ATOM 2624 C CA . TYR A 1 341 ? 44.713 7.241 19.831 1.00 60.89 341 TYR A CA 1
ATOM 2625 C C . TYR A 1 341 ? 43.292 6.677 19.762 1.00 64.85 341 TYR A C 1
ATOM 2626 O O . TYR A 1 341 ? 42.317 7.388 19.953 1.00 61.04 341 TYR A O 1
ATOM 2635 N N . PRO A 1 342 ? 43.234 5.387 19.485 1.00 68.93 342 PRO A N 1
ATOM 2636 C CA . PRO A 1 342 ? 41.972 4.647 19.446 1.00 72.14 342 PRO A CA 1
ATOM 2637 C C . PRO A 1 342 ? 41.067 4.976 20.625 1.00 75.77 342 PRO A C 1
ATOM 2638 O O . PRO A 1 342 ? 40.124 4.203 20.921 1.00 77.66 342 PRO A O 1
#

GO terms:
  GO:0005634 nucleus (C, IDA)
  GO:0005737 cytoplasm (C, IDA)
  GO:0042594 response to starvation (P, IDA)
  GO:0006437 tyrosyl-tRNA aminoacylation (P, IDA)
  GO:0004831 tyrosine-tRNA ligase activity (F, IDA)
  GO:0005829 cytosol (C, IDA)
  GO:0036094 small molecule binding (F, IDA)
  GO:0005737 cytoplasm (C, EXP)
  GO:0005515 protein binding (F, IPI)
  GO:0004831 tyrosine-tRNA ligase activity (F, TAS)
  GO:0005153 interleukin-8 receptor binding (F, TAS)
  GO:0005576 extracellular region (C, TAS)
  GO:0005737 cytoplasm (C, TAS)
  GO:0006437 tyrosyl-tRNA aminoacylation (P, TAS)
  GO:0006915 apoptotic process (P, TAS)
  GO:0005829 cytosol (C, TAS)
  GO:0016604 nuclear body (C, IDA)
  GO:0003723 RNA binding (F, HDA)

Sequence (332 aa):
APSPEEKLHLITRNLQEVLGEEKLKEILKERELKIYWGTATTGKPHVAYFVPMSKIADFLKAGCEVTILFADLHAYLDNMKAPWELLELRVSYYENVIKAMLESIGVPLEKLKFIKGTDYQLSKEYTLDVYRLSSVVTQHDSKKAGAEVVKQVEHPLLSGLLYPGLQALDEEYLKVDAQFGGIDQRKIFTFAEKYLPALGYSKRVHLMNPMVPGLTGSESKIDLLDRKEDVKKKLKKAFCEPGNVENNGVLSFIKHVLFPLKSEFVILRDEKWGGNKTYTAYVDLEKDFAAEVVHPGDLKNSVEVALNKLLDPIREKFNTPALKKLASAAYP

Organism: Homo sapiens (NCBI:txid9606)

InterPro domains:
  IPR002305 Aminoacyl-tRNA synthetase, class Ic [PF00579] (32-321)
  IPR002307 Tyrosine-tRNA ligase [PR01040] (47-69)
  IPR002307 Tyrosine-tRNA ligase [PR01040] (158-173)
  IPR002307 Tyrosine-tRNA ligase [PR01040] (175-197)
  IPR002307 Tyrosine-tRNA ligase [PR01040] (208-220)
  IPR002307 Tyrosine-tRNA ligase [TIGR00234] (9-256)
  IPR002307 Tyrosine-tRNA ligase [cd00805] (36-320)
  IPR002547 tRNA-binding domain [PF01588] (370-465)
  IPR002547 tRNA-binding domain [PS50886] (364-468)
  IPR012340 Nucleic acid-binding, OB-fold [G3DSA:2.40.50.140] (359-528)
  IPR012340 Nucleic acid-binding, OB-fold [SSF50249] (365-527)
  IPR014729 Rossmann-like alpha/beta/alpha sandwich fold [G3DSA:3.40.50.620] (2-213)

Foldseek 3Di:
DPALVVLVCLLAPQFPDKDDPVVSSVDSNPHAFEEEEEDELADFDFPVVLLVLLNVQSSQQSVHQYEYEYALVVVCVVPVVCDDVLSVLSVVLVVLLSVLLSVLLPGDCPRYHYHYCVVPCPPPVNVVVLVVLVVVDDLVLLCVLPVDVDDDDPPDDPVSSSVLVSVLVCCVVVPGQEYEEAPNNVSSLVSSCPCCVVVVHHRHMYTHHYPADAQQELVLGHGLQDDLVSLVVSNVNRDADQLDLPSRNLLSCCSRRPCVSPQKFWFADDVVLPGIDIGNHSVVVNVCRNVRSRPSVRSSVSCSVRSCSSSVSVNVVCPDPVNVVSVVSSPD

Radius of gyration: 20.97 Å; Cα contacts (8 Å, |Δi|>4): 497; chains: 1; bounding box: 54×55×38 Å

Secondary structure (DSSP, 8-state):
---HHHHHHHHHTT-SEEE-HHHHHHHHTTS--EEEEEE--SS--BGGGHHHHHHHHHHHHTT-EEEEEE-HHHHHHTTTTS-HHHHHHHHHHHHHHHHHHHHHHT---TTEEEEEGGGTTTSHHHHHHHHHHHTTS-HHHHHHHTTTTS---SS--HHHHHHHHHHHHHHHHTT-SEEEEEGGGHHHHHHHHHHGGGGT----EEEEE--PPPSS----S-BTT--HHHHHHHHHT----TT--SS-HHHHHIIIIIGGGTT-EEEP--GGGT--EEESSHHHHHHHHHTT-S-HHHHHHHHHHHHHHHHHHHHHHTTSHHHHHHHHHH--

Solvent-accessible surface area: 16684 Å² total; per-residue (Å²): 136,65,38,54,126,91,33,34,114,25,0,32,51,41,26,104,52,47,34,29,90,135,104,0,86,76,8,8,140,153,98,48,0,72,0,2,19,31,12,52,0,52,44,96,6,61,6,40,28,0,14,27,0,10,6,0,4,10,0,7,134,2,14,2,76,1,7,0,9,0,19,2,34,49,2,95,90,75,43,121,192,25,83,83,133,44,12,67,59,53,1,37,2,14,38,48,0,0,99,4,0,0,69,28,33,55,21,75,44,156,86,30,110,58,39,71,0,54,96,29,26,125,47,171,126,2,46,79,2,30,142,110,5,70,96,67,26,72,136,117,30,5,122,120,8,8,46,74,50,39,126,163,90,107,80,100,120,143,60,17,61,81,59,0,9,55,21,0,0,7,0,43,56,19,159,7,23,0,2,3,3,13,33,52,38,90,93,1,0,49,11,1,38,124,9,0,68,61,30,70,54,74,120,23,3,0,0,0,7,32,116,36,55,24,9,21,47,39,198,92,68,1,22,0,45,26,120,95,98,52,0,102,97,27,0,75,161,8,124,14,93,81,22,32,39,146,96,4,0,0,2,19,6,0,83,15,1,5,12,21,68,158,60,54,10,58,0,59,32,99,154,167,136,56,3,93,86,71,3,104,37,39,93,67,0,55,155,23,0,49,65,104,69,1,63,28,39,29,0,22,63,3,0,12,70,22,0,14,147,7,0,54,52,0,34,133,75,7,96,65,85,73,37,93,135,23,21,74,42,0,42,138